Protein 2OYO (pdb70)

Solvent-accessible surface area: 15466 Å² total

Sequence (368 aa):
DRISSLPVPDATQVPEGVRKLWAKAEANIGFVPNVFRAQAVNGEQFLAWWNYFNLLLNKEGYLTNAERELVAVVVSGVNRCLYCAVSHGAALREFLGDPQKADAVAVNWRHADLTEREQALAAYAEKLTRHPAEVTAADLEPLRAVGLDDHQIELVQVIGFNLTNRVSSALGFVPNPEYYRQARDRISSLPVPDATQVPEGVRKLWAKAEANIGFVPNVFRAQAVNGEQFLAWWNYFNLLLNKEEGYLTNAERELVAVVVSGVNRCLYCAVSHGAALREFLGDPQKADAVAVNWRHADLTEREQALAAYAEKLTRHPAEVTAADLEPLRRAVGLDDHQIELVQVIGFNLTNRVSSALGFVPNPEYYRQAR

Structure (mmCIF, N/CA/C/O backbone):
data_2OYO
#
_entry.id   2OYO
#
_cell.length_a   135.649
_cell.length_b   135.649
_cell.length_c   118.084
_cell.angle_alpha   90.000
_cell.angle_beta   90.000
_cell.angle_gamma   120.000
#
_symmetry.space_group_name_H-M   'H 3 2'
#
loop_
_entity.id
_entity.type
_entity.pdbx_description
1 polymer 'Uncharacterized peroxidase-related protein'
2 non-polymer (4S)-2-METHYL-2,4-PENTANEDIOL
3 water water
#
loop_
_atom_site.group_PDB
_atom_site.id
_atom_site.type_symbol
_atom_site.label_atom_id
_atom_site.label_alt_id
_atom_site.label_comp_id
_atom_site.label_asym_id
_atom_site.label_entity_id
_atom_site.label_seq_id
_atom_site.pdbx_PDB_ins_code
_atom_site.Cartn_x
_atom_site.Cartn_y
_atom_site.Cartn_z
_atom_site.occupancy
_atom_site.B_iso_or_equiv
_atom_site.auth_seq_id
_atom_site.auth_comp_id
_atom_site.auth_asym_id
_atom_site.auth_atom_id
_atom_site.pdbx_PDB_model_num
ATOM 1 N N . ASP A 1 11 ? 24.199 17.620 48.533 1.00 30.63 10 ASP A N 1
ATOM 2 C CA . ASP A 1 11 ? 23.581 17.471 47.168 1.00 29.66 10 ASP A CA 1
ATOM 3 C C . ASP A 1 11 ? 23.895 16.066 46.596 1.00 29.35 10 ASP A C 1
ATOM 4 O O . ASP A 1 11 ? 24.974 15.857 46.047 1.00 29.19 10 ASP A O 1
ATOM 6 N N . ARG A 1 12 ? 22.951 15.128 46.742 1.00 27.85 11 ARG A N 1
ATOM 7 C CA . ARG A 1 12 ? 23.182 13.721 46.388 1.00 26.35 11 ARG A CA 1
ATOM 8 C C . ARG A 1 12 ? 23.245 13.561 44.872 1.00 22.71 11 ARG A C 1
ATOM 9 O O . ARG A 1 12 ? 22.511 14.223 44.137 1.00 21.98 11 ARG A O 1
ATOM 13 N N . ILE A 1 13 ? 24.132 12.680 44.415 1.00 18.61 12 ILE A N 1
ATOM 14 C CA . ILE A 1 13 ? 24.230 12.385 42.991 1.00 16.39 12 ILE A CA 1
ATOM 15 C C . ILE A 1 13 ? 23.848 10.933 42.666 1.00 15.16 12 ILE A C 1
ATOM 16 O O . ILE A 1 13 ? 23.906 10.531 41.531 1.00 14.60 12 ILE A O 1
ATOM 21 N N . SER A 1 14 ? 23.431 10.178 43.678 1.00 14.21 13 SER A N 1
ATOM 22 C CA . SER A 1 14 ? 23.136 8.770 43.514 1.00 14.87 13 SER A CA 1
ATOM 23 C C . SER A 1 14 ? 22.299 8.263 44.680 1.00 14.74 13 SER A C 1
ATOM 24 O O . SER A 1 14 ? 22.364 8.803 45.810 1.00 14.24 13 SER A O 1
ATOM 27 N N . SER A 1 15 ? 21.529 7.199 44.439 1.00 15.18 14 SER A N 1
ATOM 28 C CA . SER A 1 15 ? 20.815 6.525 45.539 1.00 15.37 14 SER A CA 1
ATOM 29 C C . SER A 1 15 ? 21.717 5.570 46.301 1.00 15.76 14 SER A C 1
ATOM 30 O O . SER A 1 15 ? 21.353 5.100 47.394 1.00 17.41 14 SER A O 1
ATOM 33 N N . LEU A 1 16 ? 22.892 5.255 45.751 1.00 15.28 15 LEU A N 1
ATOM 34 C CA . LEU A 1 16 ? 23.880 4.439 46.498 1.00 14.89 15 LEU A CA 1
ATOM 35 C C . LEU A 1 16 ? 25.064 5.297 46.932 1.00 15.02 15 LEU A C 1
ATOM 36 O O . LEU A 1 16 ? 25.279 6.331 46.366 1.00 12.93 15 LEU A O 1
ATOM 41 N N . PRO A 1 17 ? 25.819 4.858 47.954 1.00 16.18 16 PRO A N 1
ATOM 42 C CA . PRO A 1 17 ? 27.059 5.573 48.292 1.00 14.67 16 PRO A CA 1
ATOM 43 C C . PRO A 1 17 ? 27.969 5.728 47.070 1.00 14.02 16 PRO A C 1
ATOM 44 O O . PRO A 1 17 ? 27.977 4.854 46.187 1.00 12.73 16 PRO A O 1
ATOM 48 N N . VAL A 1 18 ? 28.721 6.831 47.031 1.00 13.47 17 VAL A N 1
ATOM 49 C CA . VAL A 1 18 ? 29.613 7.126 45.921 1.00 12.82 17 VAL A CA 1
ATOM 50 C C . VAL A 1 18 ? 31.042 6.922 46.402 1.00 13.13 17 VAL A C 1
ATOM 51 O O . VAL A 1 18 ? 31.441 7.539 47.411 1.00 13.69 17 VAL A O 1
ATOM 55 N N . PRO A 1 19 ? 31.800 6.033 45.752 1.00 13.34 18 PRO A N 1
ATOM 56 C CA . PRO A 1 19 ? 33.156 5.781 46.228 1.00 14.29 18 PRO A CA 1
ATOM 57 C C . PRO A 1 19 ? 34.073 6.972 46.025 1.00 14.79 18 PRO A C 1
ATOM 58 O O . PRO A 1 19 ? 33.977 7.688 44.997 1.00 16.18 18 PRO A O 1
ATOM 62 N N . ASP A 1 20 ? 34.944 7.157 47.004 1.00 14.40 19 ASP A N 1
ATOM 63 C CA . ASP A 1 20 ? 35.960 8.195 46.928 1.00 14.82 19 ASP A CA 1
ATOM 64 C C . ASP A 1 20 ? 37.201 7.653 46.196 1.00 14.47 19 ASP A C 1
ATOM 65 O O . ASP A 1 20 ? 37.204 6.497 45.728 1.00 13.39 19 ASP A O 1
ATOM 70 N N . ALA A 1 21 ? 38.213 8.515 46.064 1.00 14.12 20 ALA A N 1
ATOM 71 C CA . ALA A 1 21 ? 39.404 8.220 45.299 1.00 15.12 20 ALA A CA 1
ATOM 72 C C . ALA A 1 21 ? 40.100 6.995 45.857 1.00 15.88 20 ALA A C 1
ATOM 73 O O . ALA A 1 21 ? 40.661 6.237 45.120 1.00 16.16 20 ALA A O 1
ATOM 75 N N . THR A 1 22 ? 40.001 6.776 47.159 1.00 16.47 21 THR A N 1
ATOM 76 C CA . THR A 1 22 ? 40.645 5.615 47.769 1.00 17.86 21 THR A CA 1
ATOM 77 C C . THR A 1 22 ? 39.916 4.313 47.500 1.00 18.56 21 THR A C 1
ATOM 78 O O . THR A 1 22 ? 40.463 3.259 47.761 1.00 20.46 21 THR A O 1
ATOM 82 N N . GLN A 1 23 ? 38.719 4.362 46.932 1.00 16.92 22 GLN A N 1
ATOM 83 C CA . GLN A 1 23 ? 37.880 3.181 46.785 1.00 17.34 22 GLN A CA 1
ATOM 84 C C . GLN A 1 23 ? 37.627 2.819 45.356 1.00 16.40 22 GLN A C 1
ATOM 85 O O . GLN A 1 23 ? 36.684 2.040 45.095 1.00 18.50 22 GLN A O 1
ATOM 91 N N . VAL A 1 24 ? 38.410 3.383 44.434 1.00 15.23 23 VAL A N 1
ATOM 92 C CA . VAL A 1 24 ? 38.245 3.093 43.021 1.00 13.71 23 VAL A CA 1
ATOM 93 C C . VAL A 1 24 ? 39.591 2.697 42.410 1.00 12.88 23 VAL A C 1
ATOM 94 O O . VAL A 1 24 ? 40.632 3.171 42.843 1.00 13.51 23 VAL A O 1
ATOM 98 N N . PRO A 1 25 ? 39.572 1.886 41.347 1.00 12.68 24 PRO A N 1
ATOM 99 C CA . PRO A 1 25 ? 40.807 1.531 40.729 1.00 12.65 24 PRO A CA 1
ATOM 100 C C . PRO A 1 25 ? 41.462 2.672 39.937 1.00 12.50 24 PRO A C 1
ATOM 101 O O . PRO A 1 25 ? 40.864 3.736 39.683 1.00 10.86 24 PRO A O 1
ATOM 105 N N . GLU A 1 26 ? 42.718 2.438 39.540 1.00 12.17 25 GLU A N 1
ATOM 106 C CA . GLU A 1 26 ? 43.523 3.437 38.882 1.00 12.82 25 GLU A CA 1
ATOM 107 C C . GLU A 1 26 ? 42.850 3.986 37.664 1.00 11.48 25 GLU A C 1
ATOM 108 O O . GLU A 1 26 ? 42.900 5.179 37.417 1.00 12.90 25 GLU A O 1
ATOM 114 N N . GLY A 1 27 ? 42.240 3.115 36.873 1.00 11.67 26 GLY A N 1
ATOM 115 C CA . GLY A 1 27 ? 41.601 3.521 35.631 1.00 11.50 26 GLY A CA 1
ATOM 116 C C . GLY A 1 27 ? 40.487 4.532 35.850 1.00 11.31 26 GLY A C 1
ATOM 117 O O . GLY A 1 27 ? 40.251 5.410 35.049 1.00 11.46 26 GLY A O 1
ATOM 118 N N . VAL A 1 28 ? 39.778 4.411 36.947 1.00 10.16 27 VAL A N 1
ATOM 119 C CA . VAL A 1 28 ? 38.700 5.340 37.242 1.00 10.97 27 VAL A CA 1
ATOM 120 C C . VAL A 1 28 ? 39.290 6.702 37.633 1.00 11.87 27 VAL A C 1
ATOM 121 O O . VAL A 1 28 ? 38.862 7.728 37.123 1.00 11.05 27 VAL A O 1
ATOM 125 N N . ARG A 1 29 ? 40.273 6.707 38.541 1.00 11.19 28 ARG A N 1
ATOM 126 C CA . ARG A 1 29 ? 40.965 7.96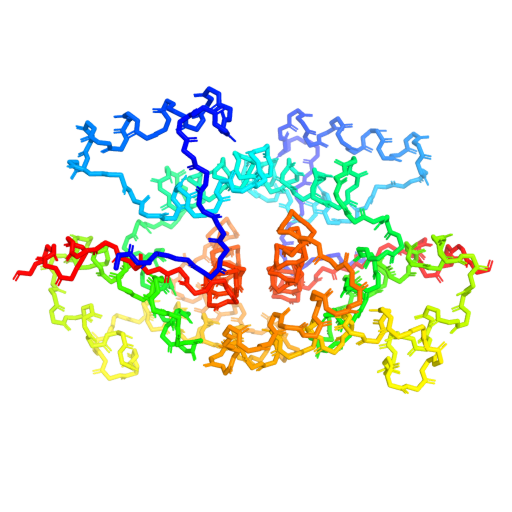0 38.893 1.00 12.11 28 ARG A CA 1
ATOM 127 C C . ARG A 1 29 ? 41.595 8.675 37.708 1.00 11.70 28 ARG A C 1
ATOM 128 O O . ARG A 1 29 ? 41.545 9.906 37.634 1.00 11.01 28 ARG A O 1
ATOM 136 N N . LYS A 1 30 ? 42.171 7.911 36.771 1.00 11.41 29 LYS A N 1
ATOM 137 C CA . LYS A 1 30 ? 42.721 8.468 35.520 1.00 13.07 29 LYS A CA 1
ATOM 138 C C . LYS A 1 30 ? 41.651 9.092 34.641 1.00 12.71 29 LYS A C 1
ATOM 139 O O . LYS A 1 30 ? 41.836 10.198 34.135 1.00 11.87 29 LYS A O 1
ATOM 145 N N . LEU A 1 31 ? 40.492 8.430 34.535 1.00 12.39 30 LEU A N 1
ATOM 146 C CA . LEU A 1 31 ? 39.340 8.996 33.829 1.00 11.41 30 LEU A CA 1
ATOM 147 C C . LEU A 1 31 ? 38.844 10.286 34.466 1.00 11.24 30 LEU A C 1
ATOM 148 O O . LEU A 1 31 ? 38.571 11.254 33.755 1.00 12.19 30 LEU A O 1
ATOM 153 N N . TRP A 1 32 ? 38.772 10.338 35.802 1.00 10.84 31 TRP A N 1
ATOM 154 C CA . TRP A 1 32 ? 38.388 11.553 36.514 1.00 11.61 31 TRP A CA 1
ATOM 155 C C . TRP A 1 32 ? 39.319 12.705 36.138 1.00 12.63 31 TRP A C 1
ATOM 156 O O . TRP A 1 32 ? 38.883 13.792 35.780 1.00 12.54 31 TRP A O 1
ATOM 167 N N . ALA A 1 33 ? 40.608 12.463 36.289 1.00 13.67 32 ALA A N 1
ATOM 168 C CA . ALA A 1 33 ? 41.673 13.441 35.912 1.00 12.98 32 ALA A CA 1
ATOM 169 C C . ALA A 1 33 ? 41.584 13.906 34.468 1.00 13.56 32 ALA A C 1
ATOM 170 O O . ALA A 1 33 ? 41.706 15.096 34.169 1.00 14.46 32 ALA A O 1
ATOM 172 N N . LYS A 1 34 ? 41.375 12.980 33.562 1.00 13.46 33 LYS A N 1
ATOM 173 C CA . LYS A 1 34 ? 41.292 13.313 32.177 1.00 14.51 33 LYS A CA 1
ATOM 174 C C . LYS A 1 34 ? 40.083 14.212 31.950 1.00 14.63 33 LYS A C 1
ATOM 175 O O . LYS A 1 34 ? 40.184 15.191 31.243 1.00 14.29 33 LYS A O 1
ATOM 181 N N . ALA A 1 35 ? 38.934 13.851 32.510 1.00 13.47 34 ALA A N 1
ATOM 182 C CA . ALA A 1 35 ? 37.724 14.656 32.313 1.00 14.11 34 ALA A CA 1
ATOM 183 C C . ALA A 1 35 ? 37.903 16.081 32.851 1.00 14.32 34 ALA A C 1
ATOM 184 O O . ALA A 1 35 ? 37.619 17.050 32.160 1.00 14.08 34 ALA A O 1
ATOM 186 N N . GLU A 1 36 ? 38.359 16.194 34.090 1.00 15.60 35 GLU A N 1
ATOM 187 C CA . GLU A 1 36 ? 38.637 17.469 34.717 1.00 16.62 35 GLU A CA 1
ATOM 188 C C . GLU A 1 36 ? 39.534 18.359 33.852 1.00 17.19 35 GLU A C 1
ATOM 189 O O . GLU A 1 36 ? 39.223 19.530 33.624 1.00 16.74 35 GLU A O 1
ATOM 195 N N . ALA A 1 37 ? 40.602 17.789 33.315 1.00 17.80 36 ALA A N 1
ATOM 196 C CA . ALA A 1 37 ? 41.582 18.580 32.530 1.00 17.63 36 ALA A CA 1
ATOM 197 C C . ALA A 1 37 ? 40.993 19.033 31.201 1.00 18.42 36 ALA A C 1
ATOM 198 O O . ALA A 1 37 ? 41.204 20.171 30.764 1.00 17.98 36 ALA A O 1
ATOM 200 N N . ASN A 1 38 ? 40.197 18.184 30.576 1.00 18.16 37 ASN A N 1
ATOM 201 C CA . ASN A 1 38 ? 39.729 18.458 29.249 1.00 19.66 37 ASN A CA 1
ATOM 202 C C . ASN A 1 38 ? 38.386 19.167 29.193 1.00 21.07 37 ASN A C 1
ATOM 203 O O . ASN A 1 38 ? 38.211 20.037 28.318 1.00 23.33 37 ASN A O 1
ATOM 208 N N . ILE A 1 39 ? 37.443 18.819 30.083 1.00 20.50 38 ILE A N 1
ATOM 209 C CA . ILE A 1 39 ? 36.110 19.477 30.069 1.00 18.97 38 ILE A CA 1
ATOM 210 C C . ILE A 1 39 ? 35.816 20.326 31.283 1.00 18.93 38 ILE A C 1
ATOM 211 O O . ILE A 1 39 ? 34.793 21.005 31.321 1.00 20.96 38 ILE A O 1
ATOM 216 N N . GLY A 1 40 ? 36.677 20.302 32.274 1.00 17.57 39 GLY A N 1
ATOM 217 C CA . GLY A 1 40 ? 36.525 21.180 33.404 1.00 16.92 39 GLY A CA 1
ATOM 218 C C . GLY A 1 40 ? 35.660 20.669 34.508 1.00 17.18 39 GLY A C 1
ATOM 219 O O . GLY A 1 40 ? 35.467 21.361 35.518 1.00 17.07 39 GLY A O 1
ATOM 220 N N . PHE A 1 41 ? 35.174 19.435 34.380 1.00 16.32 40 PHE A N 1
ATOM 221 C CA . PHE A 1 41 ? 34.446 18.814 35.487 1.00 14.70 40 PHE A CA 1
ATOM 222 C C . PHE A 1 41 ? 34.521 17.302 35.285 1.00 12.88 40 PHE A C 1
ATOM 223 O O . PHE A 1 41 ? 34.876 16.842 34.227 1.00 12.60 40 PHE A O 1
ATOM 231 N N . VAL A 1 42 ? 34.150 16.570 36.324 1.00 12.72 41 VAL A N 1
ATOM 232 C CA . VAL A 1 42 ? 34.060 15.125 36.294 1.00 12.05 41 VAL A CA 1
ATOM 233 C C . VAL A 1 42 ? 32.584 14.694 36.192 1.00 10.68 41 VAL A C 1
ATOM 234 O O . VAL A 1 42 ? 31.800 14.923 37.134 1.00 11.44 41 VAL A O 1
ATOM 238 N N . PRO A 1 43 ? 32.200 14.095 35.059 1.00 10.87 42 PRO A N 1
ATOM 239 C CA . PRO A 1 43 ? 30.851 13.563 34.924 1.00 11.04 42 PRO A CA 1
ATOM 240 C C . PRO A 1 43 ? 30.460 12.690 36.088 1.00 11.59 42 PRO A C 1
ATOM 241 O O . PRO A 1 43 ? 31.205 11.815 36.480 1.00 12.00 42 PRO A O 1
ATOM 245 N N . ASN A 1 44 ? 29.310 12.988 36.679 1.00 11.86 43 ASN A N 1
ATOM 246 C CA . ASN A 1 44 ? 28.897 12.298 37.920 1.00 11.60 43 ASN A CA 1
ATOM 247 C C . ASN A 1 44 ? 28.777 10.765 37.756 1.00 10.41 43 ASN A C 1
ATOM 248 O O . ASN A 1 44 ? 28.988 10.011 38.699 1.00 11.80 43 ASN A O 1
ATOM 253 N N . VAL A 1 45 ? 28.427 10.308 36.563 1.00 10.81 44 VAL A N 1
ATOM 254 C CA . VAL A 1 45 ? 28.317 8.863 36.277 1.00 10.61 44 VAL A CA 1
ATOM 255 C C . VAL A 1 45 ? 29.675 8.186 36.545 1.00 10.94 44 VAL A C 1
ATOM 256 O O . VAL A 1 45 ? 29.723 7.062 37.029 1.00 10.34 44 VAL A O 1
ATOM 260 N N . PHE A 1 46 ? 30.777 8.899 36.284 1.00 11.78 45 PHE A N 1
ATOM 261 C CA . PHE A 1 46 ? 32.109 8.319 36.513 1.00 10.91 45 PHE A CA 1
ATOM 262 C C . PHE A 1 46 ? 32.423 8.081 37.968 1.00 10.04 45 PHE A C 1
ATOM 263 O O . PHE A 1 46 ? 33.312 7.301 38.277 1.00 11.08 45 PHE A O 1
ATOM 271 N N . ARG A 1 47 ? 31.706 8.745 38.853 1.00 10.41 46 ARG A N 1
ATOM 272 C CA . ARG A 1 47 ? 31.815 8.553 40.295 1.00 10.89 46 ARG A CA 1
ATOM 273 C C . ARG A 1 47 ? 30.710 7.565 40.774 1.00 10.55 46 ARG A C 1
ATOM 274 O O . ARG A 1 47 ? 30.998 6.518 41.349 1.00 10.35 46 ARG A O 1
ATOM 282 N N . ALA A 1 48 ? 29.452 7.888 40.474 1.00 10.38 47 ALA A N 1
ATOM 283 C CA . ALA A 1 48 ? 28.299 7.120 41.002 1.00 10.66 47 ALA A CA 1
ATOM 284 C C . ALA A 1 48 ? 28.300 5.694 40.481 1.00 9.94 47 ALA A C 1
ATOM 285 O O . ALA A 1 48 ? 28.048 4.763 41.201 1.00 10.48 47 ALA A O 1
ATOM 287 N N . GLN A 1 49 ? 28.676 5.477 39.239 1.00 9.82 48 GLN A N 1
ATOM 288 C CA . GLN A 1 49 ? 28.656 4.123 38.679 1.00 10.18 48 GLN A CA 1
ATOM 289 C C . GLN A 1 49 ? 29.967 3.347 38.937 1.00 10.97 48 GLN A C 1
ATOM 290 O O . GLN A 1 49 ? 30.093 2.189 38.540 1.00 11.23 48 GLN A O 1
ATOM 296 N N . ALA A 1 50 ? 30.897 3.978 39.671 1.00 10.94 49 ALA A N 1
ATOM 297 C CA . ALA A 1 50 ? 32.174 3.325 40.012 1.00 11.84 49 ALA A CA 1
ATOM 298 C C . ALA A 1 50 ? 32.095 2.392 41.235 1.00 12.18 49 ALA A C 1
ATOM 299 O O . ALA A 1 50 ? 33.077 1.814 41.656 1.00 13.42 49 ALA A O 1
ATOM 301 N N . VAL A 1 51 ? 30.912 2.203 41.788 1.00 12.31 50 VAL A N 1
ATOM 302 C CA . VAL A 1 51 ? 30.724 1.316 42.952 1.00 12.13 50 VAL A CA 1
ATOM 303 C C . VAL A 1 51 ? 31.339 -0.050 42.754 1.00 13.31 50 VAL A C 1
ATOM 304 O O . VAL A 1 51 ? 32.003 -0.564 43.658 1.00 12.93 50 VAL A O 1
ATOM 308 N N . ASN A 1 52 ? 31.097 -0.647 41.592 1.00 12.21 51 ASN A N 1
ATOM 309 C CA . ASN A 1 52 ? 31.790 -1.880 41.164 1.00 12.61 51 ASN A CA 1
ATOM 310 C C . ASN A 1 52 ? 32.835 -1.497 40.113 1.00 13.04 51 ASN A C 1
ATOM 311 O O . ASN A 1 52 ? 32.530 -1.306 38.936 1.00 11.43 51 ASN A O 1
ATOM 316 N N . GLY A 1 53 ? 34.070 -1.310 40.574 1.00 12.81 52 GLY A N 1
ATOM 317 C CA . GLY A 1 53 ? 35.150 -0.724 39.730 1.00 11.93 52 GLY A CA 1
ATOM 318 C C . GLY A 1 53 ? 35.481 -1.417 38.441 1.00 11.22 52 GLY A C 1
ATOM 319 O O . GLY A 1 53 ? 35.569 -0.765 37.420 1.00 10.55 52 GLY A O 1
ATOM 320 N N . GLU A 1 54 ? 35.693 -2.722 38.484 1.00 10.81 53 GLU A N 1
ATOM 321 C CA . GLU A 1 54 ? 36.053 -3.418 37.261 1.00 10.15 53 GLU A CA 1
ATOM 322 C C . GLU A 1 54 ? 34.897 -3.468 36.309 1.00 10.58 53 GLU A C 1
ATOM 323 O O . GLU A 1 54 ? 35.106 -3.324 35.100 1.00 9.74 53 GLU A O 1
ATOM 329 N N . GLN A 1 55 ? 33.685 -3.692 36.817 1.00 9.34 54 GLN A N 1
ATOM 330 C CA . GLN A 1 55 ? 32.522 -3.664 35.961 1.00 9.94 54 GLN A CA 1
ATOM 331 C C . GLN A 1 55 ? 32.367 -2.298 35.301 1.00 9.14 54 GLN A C 1
ATOM 332 O O . GLN A 1 55 ? 32.072 -2.192 34.102 1.00 10.84 54 GLN A O 1
ATOM 338 N N . PHE A 1 56 ? 32.549 -1.244 36.095 1.00 10.55 55 PHE A N 1
ATOM 339 C CA . PHE A 1 56 ? 32.550 0.114 35.527 1.00 10.68 55 PHE A CA 1
ATOM 340 C C . PHE A 1 56 ? 33.556 0.299 34.381 1.00 10.51 55 PHE A C 1
ATOM 341 O O . PHE A 1 56 ? 33.222 0.852 33.316 1.00 10.36 55 PHE A O 1
ATOM 349 N N . LEU A 1 57 ? 34.799 -0.143 34.610 1.00 11.36 56 LEU A N 1
ATOM 350 C CA . LEU A 1 57 ? 35.816 0.003 33.591 1.00 11.13 56 LEU A CA 1
ATOM 351 C C . LEU A 1 57 ? 35.500 -0.762 32.317 1.00 10.42 56 LEU A C 1
ATOM 352 O O . LEU A 1 57 ? 35.756 -0.280 31.229 1.00 10.61 56 LEU A O 1
ATOM 357 N N . ALA A 1 58 ? 34.890 -1.941 32.463 1.00 10.21 57 ALA A N 1
ATOM 358 C CA . ALA A 1 58 ? 34.462 -2.721 31.300 1.00 10.01 57 ALA A CA 1
ATOM 359 C C . ALA A 1 58 ? 33.318 -2.030 30.581 1.00 10.66 57 ALA A C 1
ATOM 360 O O . ALA A 1 58 ? 33.276 -2.026 29.370 1.00 9.50 57 ALA A O 1
ATOM 362 N N . TRP A 1 59 ? 32.371 -1.483 31.345 1.00 10.36 58 TRP A N 1
ATOM 363 C CA . TRP A 1 59 ? 31.257 -0.736 30.746 1.00 9.89 58 TRP A CA 1
ATOM 364 C C . TRP A 1 59 ? 31.796 0.467 29.956 1.00 10.10 58 TRP A C 1
ATOM 365 O O . TRP A 1 59 ? 31.439 0.659 28.785 1.00 9.10 58 TRP A O 1
ATOM 376 N N . TRP A 1 60 ? 32.660 1.252 30.597 1.00 10.83 59 TRP A N 1
ATOM 377 C CA . TRP A 1 60 ? 33.238 2.453 29.953 1.00 10.87 59 TRP A CA 1
ATOM 378 C C . TRP A 1 60 ? 33.997 2.081 28.681 1.00 11.05 59 TRP A C 1
ATOM 379 O O . TRP A 1 60 ? 33.888 2.748 27.647 1.00 10.98 59 TRP A O 1
ATOM 390 N N . ASN A 1 61 ? 34.788 1.019 28.744 1.00 11.49 60 ASN A N 1
ATOM 391 C CA . ASN A 1 61 ? 35.536 0.609 27.583 1.00 10.81 60 ASN A CA 1
ATOM 392 C C . ASN A 1 61 ? 34.614 0.435 26.379 1.00 11.32 60 ASN A C 1
ATOM 393 O O . ASN A 1 61 ? 34.908 0.910 25.315 1.00 11.03 60 ASN A O 1
ATOM 398 N N . TYR A 1 62 ? 33.477 -0.240 26.572 1.00 10.80 61 TYR A N 1
ATOM 399 C CA . TYR A 1 62 ? 32.526 -0.494 25.476 1.00 11.04 61 TYR A CA 1
ATOM 400 C C . TYR A 1 62 ? 31.771 0.785 25.117 1.00 10.16 61 TYR A C 1
ATOM 401 O O . TYR A 1 62 ? 31.697 1.161 23.942 1.00 10.56 61 TYR A O 1
ATOM 410 N N . PHE A 1 63 ? 31.185 1.448 26.119 1.00 10.29 62 PHE A N 1
ATOM 411 C CA . PHE A 1 63 ? 30.475 2.704 25.877 1.00 11.12 62 PHE A CA 1
ATOM 412 C C . PHE A 1 63 ? 31.339 3.768 25.080 1.00 10.89 62 PHE A C 1
ATOM 413 O O . PHE A 1 63 ? 30.903 4.370 24.083 1.00 10.82 62 PHE A O 1
ATOM 421 N N . ASN A 1 64 ? 32.583 3.952 25.520 1.00 10.77 63 ASN A N 1
ATOM 422 C CA . ASN A 1 64 ? 33.464 4.916 24.904 1.00 10.89 63 ASN A CA 1
ATOM 423 C C . ASN A 1 64 ? 33.732 4.537 23.449 1.00 11.14 63 ASN A C 1
ATOM 424 O O . ASN A 1 64 ? 33.698 5.401 22.562 1.00 10.27 63 ASN A O 1
ATOM 429 N N . LEU A 1 65 ? 33.942 3.258 23.188 1.00 11.40 64 LEU A N 1
ATOM 430 C CA . LEU A 1 65 ? 34.181 2.852 21.800 1.00 11.32 64 LEU A CA 1
ATOM 431 C C . LEU A 1 65 ? 32.979 3.104 20.903 1.00 12.05 64 LEU A C 1
ATOM 432 O O . LEU A 1 65 ? 33.113 3.590 19.782 1.00 12.25 64 LEU A O 1
ATOM 437 N N . LEU A 1 66 ? 31.803 2.775 21.414 1.00 11.79 65 LEU A N 1
ATOM 438 C CA . LEU A 1 66 ? 30.577 2.777 20.659 1.00 11.97 65 LEU A CA 1
ATOM 439 C C . LEU A 1 66 ? 30.046 4.200 20.405 1.00 11.80 65 LEU A C 1
ATOM 440 O O . LEU A 1 66 ? 29.545 4.492 19.311 1.00 14.24 65 LEU A O 1
ATOM 445 N N . LEU A 1 67 ? 30.179 5.071 21.411 1.00 12.73 66 LEU A N 1
ATOM 446 C CA . LEU A 1 67 ? 29.639 6.413 21.366 1.00 12.32 66 LEU A CA 1
ATOM 447 C C . LEU A 1 67 ? 30.613 7.498 20.992 1.00 11.87 66 LEU A C 1
ATOM 448 O O . LEU A 1 67 ? 30.236 8.464 20.355 1.00 13.18 66 LEU A O 1
ATOM 453 N N . ASN A 1 68 ? 31.864 7.376 21.425 1.00 13.14 67 ASN A N 1
ATOM 454 C CA . ASN A 1 68 ? 32.808 8.486 21.367 1.00 14.53 67 ASN A CA 1
ATOM 455 C C . ASN A 1 68 ? 33.928 8.265 20.329 1.00 15.94 67 ASN A C 1
ATOM 456 O O . ASN A 1 68 ? 34.461 9.232 19.781 1.00 18.30 67 ASN A O 1
ATOM 461 N N . LYS A 1 69 ? 34.300 7.028 20.044 1.00 15.68 68 LYS A N 1
ATOM 462 C CA . LYS A 1 69 ? 35.413 6.769 19.151 1.00 16.03 68 LYS A CA 1
ATOM 463 C C . LYS A 1 69 ? 34.912 6.498 17.772 1.00 15.91 68 LYS A C 1
ATOM 464 O O . LYS A 1 69 ? 33.747 6.202 17.578 1.00 15.95 68 LYS A O 1
ATOM 470 N N . GLU A 1 70 ? 35.777 6.587 16.779 1.00 16.10 69 GLU A N 1
ATOM 471 C CA . GLU A 1 70 ? 35.289 6.433 15.435 1.00 18.18 69 GLU A CA 1
ATOM 472 C C . GLU A 1 70 ? 34.657 5.069 15.172 1.00 15.97 69 GLU A C 1
ATOM 473 O O . GLU A 1 70 ? 35.105 4.030 15.669 1.00 16.35 69 GLU A O 1
ATOM 479 N N . GLY A 1 71 ? 33.595 5.103 14.386 1.00 15.04 70 GLY A N 1
ATOM 480 C CA . GLY A 1 71 ? 32.873 3.897 13.991 1.00 14.56 70 GLY A CA 1
ATOM 481 C C . GLY A 1 71 ? 32.140 4.134 12.708 1.00 15.10 70 GLY A C 1
ATOM 482 O O . GLY A 1 71 ? 32.707 4.687 11.788 1.00 15.97 70 GLY A O 1
ATOM 483 N N . TYR A 1 72 ? 30.870 3.757 12.640 1.00 12.74 71 TYR A N 1
ATOM 484 C CA . TYR A 1 72 ? 30.177 3.763 11.365 1.00 13.34 71 TYR A CA 1
ATOM 485 C C . TYR A 1 72 ? 29.066 4.827 11.257 1.00 12.10 71 TYR A C 1
ATOM 486 O O . TYR A 1 72 ? 28.618 5.144 10.169 1.00 12.47 71 TYR A O 1
ATOM 495 N N . LEU A 1 73 ? 28.613 5.326 12.396 1.00 12.35 72 LEU A N 1
ATOM 496 C CA . LEU A 1 73 ? 27.682 6.451 12.501 1.00 12.50 72 LEU A CA 1
ATOM 497 C C . LEU A 1 73 ? 28.450 7.652 13.040 1.00 12.58 72 LEU A C 1
ATOM 498 O O . LEU A 1 73 ? 29.421 7.516 13.799 1.00 12.24 72 LEU A O 1
ATOM 503 N N . THR A 1 74 ? 27.965 8.853 12.684 1.00 12.19 73 THR A N 1
ATOM 504 C CA . THR A 1 74 ? 28.589 10.091 13.136 1.00 11.88 73 THR A CA 1
ATOM 505 C C . THR A 1 74 ? 28.178 10.362 14.558 1.00 12.10 73 THR A C 1
ATOM 506 O O . THR A 1 74 ? 27.187 9.779 15.028 1.00 11.86 73 THR A O 1
ATOM 510 N N . ASN A 1 75 ? 28.896 11.225 15.260 1.00 11.66 74 ASN A N 1
ATOM 511 C CA . ASN A 1 75 ? 28.488 11.572 16.583 1.00 13.28 74 ASN A CA 1
ATOM 512 C C . ASN A 1 75 ? 27.116 12.219 16.573 1.00 12.68 74 ASN A C 1
ATOM 513 O O . ASN A 1 75 ? 26.353 11.967 17.478 1.00 11.64 74 ASN A O 1
ATOM 518 N N . ALA A 1 76 ? 26.763 13.022 15.560 1.00 12.29 75 ALA A N 1
ATOM 519 C CA . ALA A 1 76 ? 25.419 13.604 15.495 1.00 12.12 75 ALA A CA 1
ATOM 520 C C . ALA A 1 76 ? 24.313 12.524 15.453 1.00 12.56 75 ALA A C 1
ATOM 521 O O . ALA A 1 76 ? 23.294 12.641 16.133 1.00 12.24 75 ALA A O 1
ATOM 523 N N . GLU A 1 77 ? 24.539 11.497 14.645 1.00 11.48 76 GLU A N 1
ATOM 524 C CA . GLU A 1 77 ? 23.588 10.405 14.473 1.00 12.14 76 GLU A CA 1
ATOM 525 C C . GLU A 1 77 ? 23.480 9.645 15.752 1.00 10.56 76 GLU A C 1
ATOM 526 O O . GLU A 1 77 ? 22.369 9.322 16.212 1.00 10.94 76 GLU A O 1
ATOM 532 N N . ARG A 1 78 ? 24.613 9.356 16.364 1.00 11.00 77 ARG A N 1
ATOM 533 C CA . ARG A 1 78 ? 24.586 8.631 17.619 1.00 10.34 77 ARG A CA 1
ATOM 534 C C . ARG A 1 78 ? 23.884 9.361 18.746 1.00 10.55 77 ARG A C 1
ATOM 535 O O . ARG A 1 78 ? 23.124 8.770 19.498 1.00 9.05 77 ARG A O 1
ATOM 543 N N . GLU A 1 79 ? 24.140 10.656 18.868 1.00 10.33 78 GLU A N 1
ATOM 544 C CA . GLU A 1 79 ? 23.526 11.436 19.941 1.00 10.46 78 GLU A CA 1
ATOM 545 C C . GLU A 1 79 ? 22.020 11.695 19.700 1.00 10.41 78 GLU A C 1
ATOM 546 O O . GLU A 1 79 ? 21.244 11.809 20.665 1.00 10.70 78 GLU A O 1
ATOM 552 N N . LEU A 1 80 ? 21.623 11.737 18.434 1.00 10.76 79 LEU A N 1
ATOM 553 C CA . LEU A 1 80 ? 20.220 11.786 18.069 1.00 10.95 79 LEU A CA 1
ATOM 554 C C . LEU A 1 80 ? 19.483 10.578 18.659 1.00 9.99 79 LEU A C 1
ATOM 555 O O . LEU A 1 80 ? 18.460 10.740 19.323 1.00 9.81 79 LEU A O 1
ATOM 560 N N . VAL A 1 81 ? 20.046 9.393 18.474 1.00 8.66 80 VAL A N 1
ATOM 561 C CA . VAL A 1 81 ? 19.495 8.143 18.989 1.00 8.75 80 VAL A CA 1
ATOM 562 C C . VAL A 1 81 ? 19.474 8.190 20.490 1.00 9.32 80 VAL A C 1
ATOM 563 O O . VAL A 1 81 ? 18.432 7.878 21.096 1.00 9.33 80 VAL A O 1
ATOM 567 N N . ALA A 1 82 ? 20.574 8.619 21.088 1.00 8.87 81 ALA A N 1
ATOM 568 C CA . ALA A 1 82 ? 20.668 8.740 22.554 1.00 9.48 81 ALA A CA 1
ATOM 569 C C . ALA A 1 82 ? 19.547 9.593 23.154 1.00 10.41 81 ALA A C 1
ATOM 570 O O . ALA A 1 82 ? 18.925 9.224 24.172 1.00 11.51 81 ALA A O 1
ATOM 572 N N . VAL A 1 83 ? 19.291 10.726 22.497 1.00 9.25 82 VAL A N 1
ATOM 573 C CA . VAL A 1 83 ? 18.306 11.697 22.953 1.00 8.87 82 VAL A CA 1
ATOM 574 C C . VAL A 1 83 ? 16.880 11.108 22.791 1.00 9.39 82 VAL A C 1
ATOM 575 O O . VAL A 1 83 ? 16.058 11.223 23.697 1.00 9.34 82 VAL A O 1
ATOM 579 N N . VAL A 1 84 ? 16.620 10.457 21.658 1.00 9.15 83 VAL A N 1
ATOM 580 C CA . VAL A 1 84 ? 15.323 9.811 21.441 1.00 9.75 83 VAL A CA 1
ATOM 581 C C . VAL A 1 84 ? 15.050 8.722 22.478 1.00 9.81 83 VAL A C 1
ATOM 582 O O . VAL A 1 84 ? 13.983 8.705 23.127 1.00 10.16 83 VAL A O 1
ATOM 586 N N . VAL A 1 85 ? 15.989 7.806 22.657 1.00 9.41 84 VAL A N 1
ATOM 587 C CA . VAL A 1 85 ? 15.806 6.699 23.600 1.00 9.22 84 VAL A CA 1
ATOM 588 C C . VAL A 1 85 ? 15.651 7.238 24.999 1.00 8.72 84 VAL A C 1
ATOM 589 O O . VAL A 1 85 ? 14.752 6.839 25.774 1.00 7.65 84 VAL A O 1
ATOM 593 N N . SER A 1 86 ? 16.531 8.144 25.382 1.00 9.65 85 SER A N 1
ATOM 594 C CA . SER A 1 86 ? 16.507 8.671 26.740 1.00 8.99 85 SER A CA 1
ATOM 595 C C . SER A 1 86 ? 15.227 9.481 26.999 1.00 8.89 85 SER A C 1
ATOM 596 O O . SER A 1 86 ? 14.749 9.518 28.132 1.00 10.29 85 SER A O 1
ATOM 599 N N . GLY A 1 87 ? 14.713 10.163 25.981 1.00 9.78 86 GLY A N 1
ATOM 600 C CA . GLY A 1 87 ? 13.433 10.874 26.086 1.00 10.45 86 GLY A CA 1
ATOM 601 C C . GLY A 1 87 ? 12.269 9.912 26.264 1.00 10.94 86 GLY A C 1
ATOM 602 O O . GLY A 1 87 ? 11.440 10.112 27.123 1.00 11.14 86 GLY A O 1
ATOM 603 N N . VAL A 1 88 ? 12.206 8.856 25.452 1.00 11.03 87 VAL A N 1
ATOM 604 C CA . VAL A 1 88 ? 11.142 7.831 25.621 1.00 10.89 87 VAL A CA 1
ATOM 605 C C . VAL A 1 88 ? 11.147 7.212 27.031 1.00 11.09 87 VAL A C 1
ATOM 606 O O . VAL A 1 88 ? 10.114 7.103 27.686 1.00 11.14 87 VAL A O 1
ATOM 610 N N . ASN A 1 89 ? 12.333 6.857 27.517 1.00 11.17 88 ASN A N 1
ATOM 611 C CA . ASN A 1 89 ? 12.470 6.256 28.823 1.00 9.33 88 ASN A CA 1
ATOM 612 C C . ASN A 1 89 ? 12.455 7.250 29.967 1.00 9.14 88 ASN A C 1
ATOM 613 O O . ASN A 1 89 ? 12.422 6.831 31.108 1.00 10.57 88 ASN A O 1
ATOM 618 N N . ARG A 1 90 ? 12.467 8.548 29.655 1.00 10.58 89 ARG A N 1
ATOM 619 C CA . ARG A 1 90 ? 12.450 9.640 30.646 1.00 9.23 89 ARG A CA 1
ATOM 620 C C . ARG A 1 90 ? 13.553 9.452 31.670 1.00 9.41 89 ARG A C 1
ATOM 621 O O . ARG A 1 90 ? 13.328 9.513 32.870 1.00 10.13 89 ARG A O 1
ATOM 629 N N . CYS A 1 91 ? 14.769 9.215 31.177 1.00 9.40 90 CYS A N 1
ATOM 630 C CA . CYS A 1 91 ? 15.949 9.111 32.045 1.00 9.04 90 CYS A CA 1
ATOM 631 C C . CYS A 1 91 ? 16.625 10.470 32.201 1.00 9.18 90 CYS A C 1
ATOM 632 O O . CYS A 1 91 ? 17.137 11.014 31.245 1.00 8.33 90 CYS A O 1
ATOM 635 N N . LEU A 1 92 ? 16.673 11.014 33.405 1.00 10.35 91 LEU A N 1
ATOM 636 C CA . LEU A 1 92 ? 17.209 12.352 33.538 1.00 10.49 91 LEU A CA 1
ATOM 637 C C . LEU A 1 92 ? 18.673 12.475 33.228 1.00 10.13 91 LEU A C 1
ATOM 638 O O . LEU A 1 92 ? 19.059 13.344 32.441 1.00 10.25 91 LEU A O 1
ATOM 643 N N . TYR A 1 93 ? 19.492 11.611 33.820 1.00 10.86 92 TYR A N 1
ATOM 644 C CA . TYR A 1 93 ? 20.927 11.708 33.620 1.00 9.26 92 TYR A CA 1
ATOM 645 C C . TYR A 1 93 ? 21.262 11.712 32.146 1.00 8.93 92 TYR A C 1
ATOM 646 O O . TYR A 1 93 ? 21.991 12.591 31.656 1.00 10.56 92 TYR A O 1
ATOM 655 N N . CYS A 1 94 ? 20.750 10.720 31.438 1.00 9.37 93 CYS A N 1
ATOM 656 C CA . CYS A 1 94 ? 21.046 10.521 30.021 1.00 9.29 93 CYS A CA 1
ATOM 657 C C . CYS A 1 94 ? 20.436 11.579 29.100 1.00 10.08 93 CYS A C 1
ATOM 658 O O . CYS A 1 94 ? 21.126 12.082 28.248 1.00 8.26 93 CYS A O 1
ATOM 661 N N . ALA A 1 95 ? 19.192 11.988 29.332 1.00 9.57 94 ALA A N 1
ATOM 662 C CA . ALA A 1 95 ? 18.586 13.089 28.592 1.00 9.46 94 ALA A CA 1
ATOM 663 C C . ALA A 1 95 ? 19.409 14.380 28.666 1.00 8.85 94 ALA A C 1
ATOM 664 O O . ALA A 1 95 ? 19.668 15.015 27.656 1.00 11.35 94 ALA A O 1
ATOM 666 N N . VAL A 1 96 ? 19.814 14.750 29.864 1.00 9.98 95 VAL A N 1
ATOM 667 C CA . VAL A 1 96 ? 20.468 16.012 30.092 1.00 9.90 95 VAL A CA 1
ATOM 668 C C . VAL A 1 96 ? 21.876 15.957 29.465 1.00 9.99 95 VAL A C 1
ATOM 669 O O . VAL A 1 96 ? 22.262 16.860 28.717 1.00 11.37 95 VAL A O 1
ATOM 673 N N . SER A 1 97 ? 22.627 14.888 29.715 1.00 9.94 96 SER A N 1
ATOM 674 C CA . SER A 1 97 ? 24.012 14.827 29.266 1.00 9.65 96 SER A CA 1
ATOM 675 C C . SER A 1 97 ? 24.123 14.617 27.772 1.00 10.24 96 SER A C 1
ATOM 676 O O . SER A 1 97 ? 24.894 15.309 27.133 1.00 10.13 96 SER A O 1
ATOM 679 N N . HIS A 1 98 ? 23.291 13.749 27.186 1.00 9.90 97 HIS A N 1
ATOM 680 C CA . HIS A 1 98 ? 23.294 13.540 25.723 1.00 9.71 97 HIS A CA 1
ATOM 681 C C . HIS A 1 98 ? 22.588 14.650 24.994 1.00 10.56 97 HIS A C 1
ATOM 682 O O . HIS A 1 98 ? 22.887 14.881 23.825 1.00 10.58 97 HIS A O 1
ATOM 689 N N . GLY A 1 99 ? 21.678 15.360 25.681 1.00 10.50 98 GLY A N 1
ATOM 690 C CA . GLY A 1 99 ? 21.144 16.595 25.105 1.00 10.62 98 GLY A CA 1
ATOM 691 C C . GLY A 1 99 ? 22.257 17.606 24.871 1.00 10.97 98 GLY A C 1
ATOM 692 O O . GLY A 1 99 ? 22.319 18.203 23.800 1.00 10.23 98 GLY A O 1
ATOM 693 N N . ALA A 1 100 ? 23.128 17.816 25.850 1.00 11.00 99 ALA A N 1
ATOM 694 C CA . ALA A 1 100 ? 24.304 18.701 25.673 1.00 11.61 99 ALA A CA 1
ATOM 695 C C . ALA A 1 100 ? 25.154 18.258 24.490 1.00 11.74 99 ALA A C 1
ATOM 696 O O . ALA A 1 100 ? 25.580 19.100 23.687 1.00 12.34 99 ALA A O 1
ATOM 698 N N . ALA A 1 101 ? 25.394 16.964 24.369 1.00 11.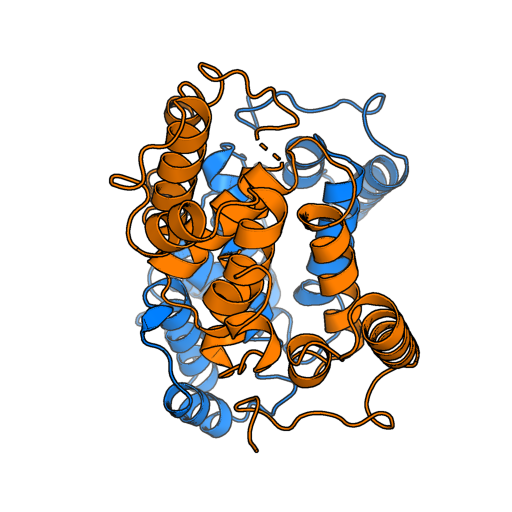31 100 ALA A N 1
ATOM 699 C CA . ALA A 1 101 ? 26.167 16.423 23.259 1.00 10.97 100 ALA A CA 1
ATOM 700 C C . ALA A 1 101 ? 25.511 16.669 21.893 1.00 12.33 100 ALA A C 1
ATOM 701 O O . ALA A 1 101 ? 26.161 17.126 20.906 1.00 11.54 100 ALA A O 1
ATOM 703 N N . LEU A 1 102 ? 24.208 16.402 21.824 1.00 12.12 101 LEU A N 1
ATOM 704 C CA . LEU A 1 102 ? 23.480 16.637 20.569 1.00 11.66 101 LEU A CA 1
ATOM 705 C C . LEU A 1 102 ? 23.467 18.121 20.179 1.00 11.94 101 LEU A C 1
ATOM 706 O O . LEU A 1 102 ? 23.586 18.439 19.007 1.00 12.13 101 LEU A O 1
ATOM 711 N N . ARG A 1 103 ? 23.288 19.030 21.142 1.00 12.39 102 ARG A N 1
ATOM 712 C CA . ARG A 1 103 ? 23.311 20.465 20.828 1.00 13.86 102 ARG A CA 1
ATOM 713 C C . ARG A 1 103 ? 24.670 20.820 20.227 1.00 15.43 102 ARG A C 1
ATOM 714 O O . ARG A 1 103 ? 24.724 21.530 19.207 1.00 15.57 102 ARG A O 1
ATOM 722 N N . GLU A 1 104 ? 25.734 20.287 20.823 1.00 15.94 103 GLU A N 1
ATOM 723 C CA . GLU A 1 104 ? 27.111 20.505 20.342 1.00 17.91 103 GLU A CA 1
ATOM 724 C C . GLU A 1 104 ? 27.323 19.963 18.945 1.00 18.49 103 GLU A C 1
ATOM 725 O O . GLU A 1 104 ? 27.758 20.675 18.065 1.00 18.54 103 GLU A O 1
ATOM 731 N N . PHE A 1 105 ? 26.957 18.717 18.719 1.00 17.71 104 PHE A N 1
ATOM 732 C CA . PHE A 1 105 ? 27.182 18.117 17.403 1.00 18.14 104 PHE A CA 1
ATOM 733 C C . PHE A 1 105 ? 26.291 18.583 16.298 1.00 19.42 104 PHE A C 1
ATOM 734 O O . PHE A 1 105 ? 26.695 18.532 15.150 1.00 19.70 104 PHE A O 1
ATOM 742 N N . LEU A 1 106 ? 25.059 18.983 16.593 1.00 19.61 105 LEU A N 1
ATOM 743 C CA . LEU A 1 106 ? 24.191 19.589 15.572 1.00 20.51 105 LEU A CA 1
ATOM 744 C C . LEU A 1 106 ? 24.508 21.073 15.344 1.00 20.16 105 LEU A C 1
ATOM 745 O O . LEU A 1 106 ? 24.147 21.628 14.313 1.00 21.16 105 LEU A O 1
ATOM 750 N N . GLY A 1 107 ? 25.118 21.715 16.320 1.00 21.07 106 GLY A N 1
ATOM 751 C CA . GLY A 1 107 ? 25.272 23.176 16.334 1.00 21.14 106 GLY A CA 1
ATOM 752 C C . GLY A 1 107 ? 23.931 23.913 16.287 1.00 21.81 106 GLY A C 1
ATOM 753 O O . GLY A 1 107 ? 23.864 25.055 15.796 1.00 22.15 106 GLY A O 1
ATOM 754 N N . ASP A 1 108 ? 22.865 23.276 16.795 1.00 21.02 107 ASP A N 1
ATOM 755 C CA . ASP A 1 108 ? 21.512 23.786 16.696 1.00 19.79 107 ASP A CA 1
ATOM 756 C C . ASP A 1 108 ? 20.780 23.325 17.947 1.00 19.63 107 ASP A C 1
ATOM 757 O O . ASP A 1 108 ? 20.184 22.253 17.959 1.00 17.92 107 ASP A O 1
ATOM 762 N N . PRO A 1 109 ? 20.854 24.121 19.014 1.00 18.90 108 PRO A N 1
ATOM 763 C CA . PRO A 1 109 ? 20.226 23.890 20.292 1.00 19.32 108 PRO A CA 1
ATOM 764 C C . PRO A 1 109 ? 18.732 23.689 20.196 1.00 18.56 108 PRO A C 1
ATOM 765 O O . PRO A 1 109 ? 18.184 22.828 20.895 1.00 16.06 108 PRO A O 1
ATOM 769 N N . GLN A 1 110 ? 18.050 24.463 19.362 1.00 18.43 109 GLN A N 1
ATOM 770 C CA . GLN A 1 110 ? 16.615 24.302 19.328 1.00 19.08 109 GLN A CA 1
ATOM 771 C C . GLN A 1 110 ? 16.192 22.983 18.701 1.00 17.81 109 GLN A C 1
ATOM 772 O O . GLN A 1 110 ? 15.257 22.382 19.183 1.00 15.82 109 GLN A O 1
ATOM 778 N N . LYS A 1 111 ? 16.856 22.543 17.631 1.00 17.15 110 LYS A N 1
ATOM 779 C CA . LYS A 1 111 ? 16.586 21.215 17.054 1.00 16.92 110 LYS A CA 1
ATOM 780 C C . LYS A 1 111 ? 16.791 20.097 18.079 1.00 14.82 110 LYS A C 1
ATOM 781 O O . LYS A 1 111 ? 15.965 19.194 18.192 1.00 13.07 110 LYS A O 1
ATOM 787 N N . ALA A 1 112 ? 17.880 20.188 18.849 1.00 13.79 111 ALA A N 1
ATOM 788 C CA . ALA A 1 112 ? 18.180 19.190 19.838 1.00 13.19 111 ALA A CA 1
ATOM 789 C C . ALA A 1 112 ? 17.115 19.148 20.920 1.00 12.19 111 ALA A C 1
ATOM 790 O O . ALA A 1 112 ? 16.671 18.058 21.333 1.00 11.98 111 ALA A O 1
ATOM 792 N N . ASP A 1 113 ? 16.704 20.334 21.379 1.00 12.37 112 ASP A N 1
ATOM 793 C CA . ASP A 1 113 ? 15.617 20.435 22.354 1.00 12.86 112 ASP A CA 1
ATOM 794 C C . ASP A 1 113 ? 14.326 19.844 21.811 1.00 12.16 112 ASP A C 1
ATOM 795 O O . ASP A 1 113 ? 13.581 19.198 22.519 1.00 14.21 112 ASP A O 1
ATOM 800 N N . ALA A 1 114 ? 14.041 20.074 20.545 1.00 12.08 113 ALA A N 1
ATOM 801 C CA . ALA A 1 114 ? 12.818 19.560 19.944 1.00 12.16 113 ALA A CA 1
ATOM 802 C C . ALA A 1 114 ? 12.851 18.043 19.841 1.00 11.19 113 ALA A C 1
ATOM 803 O O . ALA A 1 114 ? 11.878 17.391 20.175 1.00 12.58 113 ALA A O 1
ATOM 805 N N . VAL A 1 115 ? 13.992 17.479 19.476 1.00 11.43 114 VAL A N 1
ATOM 806 C CA . VAL A 1 115 ? 14.160 16.016 19.497 1.00 11.82 114 VAL A CA 1
ATOM 807 C C . VAL A 1 115 ? 13.953 15.413 20.870 1.00 11.91 114 VAL A C 1
ATOM 808 O O . VAL A 1 115 ? 13.376 14.334 20.997 1.00 11.59 114 VAL A O 1
ATOM 812 N N . ALA A 1 116 ? 14.422 16.100 21.902 1.00 10.50 115 ALA A N 1
ATOM 813 C CA . ALA A 1 116 ? 14.197 15.646 23.258 1.00 11.78 115 ALA A CA 1
ATOM 814 C C . ALA A 1 116 ? 12.724 15.506 23.601 1.00 11.98 115 ALA A C 1
ATOM 815 O O . ALA A 1 116 ? 12.374 14.631 24.379 1.00 15.68 115 ALA A O 1
ATOM 817 N N . VAL A 1 117 ? 11.869 16.349 23.015 1.00 12.24 116 VAL A N 1
A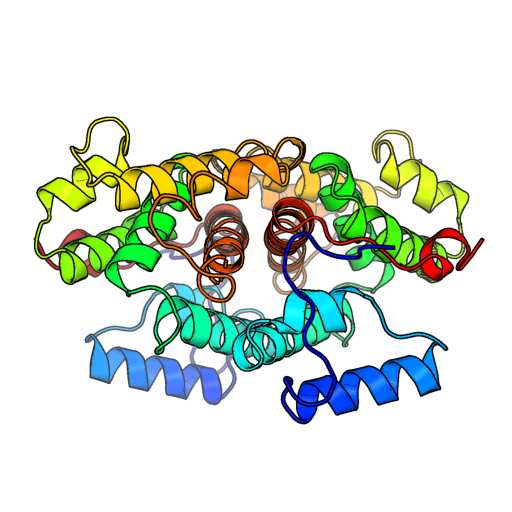TOM 818 C CA . VAL A 1 117 ? 10.429 16.273 23.278 1.00 11.39 116 VAL A CA 1
ATOM 819 C C . VAL A 1 117 ? 9.768 15.243 22.400 1.00 11.01 116 VAL A C 1
ATOM 820 O O . VAL A 1 117 ? 9.193 14.285 22.899 1.00 11.83 116 VAL A O 1
ATOM 824 N N . ASN A 1 118 ? 9.857 15.421 21.091 1.00 10.50 117 ASN A N 1
ATOM 825 C CA . ASN A 1 118 ? 9.244 14.519 20.134 1.00 11.03 117 ASN A CA 1
ATOM 826 C C . ASN A 1 118 ? 9.841 14.683 18.733 1.00 10.91 117 ASN A C 1
ATOM 827 O O . ASN A 1 118 ? 9.627 15.695 18.062 1.00 9.96 117 ASN A O 1
ATOM 832 N N . TRP A 1 119 ? 10.639 13.697 18.284 1.00 10.94 118 TRP A N 1
ATOM 833 C CA . TRP A 1 119 ? 11.317 13.769 17.002 1.00 11.40 118 TRP A CA 1
ATOM 834 C C . TRP A 1 119 ? 10.362 14.009 15.818 1.00 11.32 118 TRP A C 1
ATOM 835 O O . TRP A 1 119 ? 10.760 14.554 14.807 1.00 12.77 118 TRP A O 1
ATOM 846 N N . ARG A 1 120 ? 9.120 13.568 15.935 1.00 12.28 119 ARG A N 1
ATOM 847 C CA . ARG A 1 120 ? 8.135 13.723 14.873 1.00 12.33 119 ARG A CA 1
ATOM 848 C C . ARG A 1 120 ? 7.889 15.188 14.584 1.00 14.31 119 ARG A C 1
ATOM 849 O O . ARG A 1 120 ? 7.466 15.547 13.505 1.00 14.88 119 ARG A O 1
ATOM 857 N N . HIS A 1 121 ? 8.147 16.039 15.553 1.00 14.33 120 HIS A N 1
ATOM 858 C CA . HIS A 1 121 ? 7.886 17.456 15.416 1.00 16.73 120 HIS A CA 1
ATOM 859 C C . HIS A 1 121 ? 9.123 18.315 15.264 1.00 17.13 120 HIS A C 1
ATOM 860 O O . HIS A 1 121 ? 9.022 19.530 15.266 1.00 19.46 120 HIS A O 1
ATOM 867 N N . ALA A 1 122 ? 10.284 17.699 15.092 1.00 18.07 121 ALA A N 1
ATOM 868 C CA . ALA A 1 122 ? 11.572 18.384 15.071 1.00 19.26 121 ALA A CA 1
ATOM 869 C C . ALA A 1 122 ? 12.103 18.707 13.661 1.00 20.78 121 ALA A C 1
ATOM 870 O O . ALA A 1 122 ? 13.224 19.192 13.513 1.00 22.00 121 ALA A O 1
ATOM 872 N N . ASP A 1 123 ? 11.343 18.419 12.626 1.00 22.55 122 ASP A N 1
ATOM 873 C CA . ASP A 1 123 ? 11.817 18.773 11.254 1.00 22.37 122 ASP A CA 1
ATOM 874 C C . ASP A 1 123 ? 13.173 18.146 10.885 1.00 22.78 122 ASP A C 1
ATOM 875 O O . ASP A 1 123 ? 14.124 18.826 10.546 1.00 23.81 122 ASP A O 1
ATOM 880 N N . LEU A 1 124 ? 13.238 16.823 10.973 1.00 20.95 123 LEU A N 1
ATOM 881 C CA . LEU A 1 124 ? 14.458 16.081 10.765 1.00 20.02 123 LEU A CA 1
ATOM 882 C C . LEU A 1 124 ? 14.544 15.696 9.293 1.00 19.27 123 LEU A C 1
ATOM 883 O O . LEU A 1 124 ? 13.525 15.697 8.605 1.00 19.36 123 LEU A O 1
ATOM 888 N N . THR A 1 125 ? 15.729 15.337 8.837 1.00 18.82 124 THR A N 1
ATOM 889 C CA . THR A 1 125 ? 15.902 14.743 7.511 1.00 19.49 124 THR A CA 1
ATOM 890 C C . THR A 1 125 ? 15.222 13.369 7.465 1.00 19.79 124 THR A C 1
ATOM 891 O O . THR A 1 125 ? 14.867 12.801 8.506 1.00 18.17 124 THR A O 1
ATOM 895 N N . GLU A 1 126 ? 15.041 12.853 6.260 1.00 19.26 125 GLU A N 1
ATOM 896 C CA . GLU A 1 126 ? 14.476 11.517 6.054 1.00 20.43 125 GLU A CA 1
ATOM 897 C C . GLU A 1 126 ? 15.287 10.459 6.786 1.00 19.24 125 GLU A C 1
ATOM 898 O O . GLU A 1 126 ? 14.729 9.555 7.398 1.00 18.02 125 GLU A O 1
ATOM 901 N N . ARG A 1 127 ? 16.615 10.568 6.696 1.00 19.69 126 ARG A N 1
ATOM 902 C CA . ARG A 1 127 ? 17.501 9.638 7.366 1.00 19.53 126 ARG A CA 1
ATOM 903 C C . ARG A 1 127 ? 17.342 9.761 8.867 1.00 18.19 126 ARG A C 1
ATOM 904 O O . ARG A 1 127 ? 17.207 8.758 9.583 1.00 16.69 126 ARG A O 1
ATOM 912 N N . GLU A 1 128 ? 17.340 10.993 9.355 1.00 17.43 127 GLU A N 1
ATOM 913 C CA . GLU A 1 128 ? 17.196 11.206 10.785 1.00 17.15 127 GLU A CA 1
ATOM 914 C C . GLU A 1 128 ? 15.884 10.682 11.325 1.00 15.31 127 GLU A C 1
ATOM 915 O O . GLU A 1 128 ? 15.834 10.124 12.430 1.00 14.82 127 GLU A O 1
ATOM 921 N N . GLN A 1 129 ? 14.818 10.946 10.586 1.00 14.88 128 GLN A N 1
ATOM 922 C CA . GLN A 1 129 ? 13.510 10.385 10.915 1.00 15.13 128 GLN A CA 1
ATOM 923 C C . GLN A 1 129 ? 13.511 8.840 10.977 1.00 14.07 128 GLN A C 1
ATOM 924 O O . GLN A 1 129 ? 12.942 8.267 11.890 1.00 13.26 128 GLN A O 1
ATOM 930 N N . ALA A 1 130 ? 14.132 8.191 9.992 1.00 13.32 129 ALA A N 1
ATOM 931 C CA . ALA A 1 130 ? 14.271 6.714 9.973 1.00 13.25 129 ALA A CA 1
ATOM 932 C C . ALA A 1 130 ? 15.006 6.213 11.240 1.00 12.07 129 ALA A C 1
ATOM 933 O O . ALA A 1 130 ? 14.560 5.252 11.891 1.00 11.45 129 ALA A O 1
ATOM 935 N N . LEU A 1 131 ? 16.111 6.855 11.586 1.00 11.67 130 LEU A N 1
ATOM 936 C CA . LEU A 1 131 ? 16.861 6.523 12.829 1.00 12.30 130 LEU A CA 1
ATOM 937 C C . LEU A 1 131 ? 16.022 6.717 14.127 1.00 12.22 130 LEU A C 1
ATOM 938 O O . LEU A 1 131 ? 15.979 5.832 14.996 1.00 11.65 130 LEU A O 1
ATOM 943 N N . ALA A 1 132 ? 15.375 7.877 14.255 1.00 11.02 131 ALA A N 1
ATOM 944 C CA . ALA A 1 132 ? 14.568 8.209 15.416 1.00 10.90 131 ALA A CA 1
ATOM 945 C C . ALA A 1 132 ? 13.398 7.216 15.535 1.00 9.62 131 ALA A C 1
ATOM 946 O O . ALA A 1 132 ? 13.094 6.701 16.639 1.00 8.91 131 ALA A O 1
ATOM 948 N N . ALA A 1 133 ? 12.681 6.978 14.447 1.00 8.53 132 ALA A N 1
ATOM 949 C CA . ALA A 1 133 ? 11.534 6.082 14.452 1.00 9.80 132 ALA A CA 1
ATOM 950 C C . ALA A 1 133 ? 11.991 4.685 14.902 1.00 10.78 132 ALA A C 1
ATOM 951 O O . ALA A 1 133 ? 11.287 4.010 15.664 1.00 9.50 132 ALA A O 1
ATOM 953 N N . TYR A 1 134 ? 13.126 4.213 14.382 1.00 9.81 133 TYR A N 1
ATOM 954 C CA . TYR A 1 134 ? 13.535 2.849 14.673 1.00 11.07 133 TYR A CA 1
ATOM 955 C C . TYR A 1 134 ? 14.012 2.785 16.117 1.00 10.21 133 TYR A C 1
ATOM 956 O O . TYR A 1 134 ? 13.689 1.820 16.836 1.00 9.74 133 TYR A O 1
ATOM 965 N N . ALA A 1 135 ? 14.713 3.827 16.586 1.00 9.86 134 ALA A N 1
ATOM 966 C CA . ALA A 1 135 ? 15.140 3.891 17.997 1.00 9.86 134 ALA A CA 1
ATOM 967 C C . ALA A 1 135 ? 13.937 3.789 18.929 1.00 9.52 134 ALA A C 1
ATOM 968 O O . ALA A 1 135 ? 13.984 3.099 19.951 1.00 9.81 134 ALA A O 1
ATOM 970 N N . GLU A 1 136 ? 12.899 4.553 18.637 1.00 9.42 135 GLU A N 1
ATOM 971 C CA . GLU A 1 136 ? 11.713 4.564 19.488 1.00 9.05 135 GLU A CA 1
ATOM 972 C C . GLU A 1 136 ? 10.999 3.207 19.457 1.00 9.07 135 GLU A C 1
ATOM 973 O O . GLU A 1 136 ? 10.569 2.709 20.509 1.00 8.46 135 GLU A O 1
ATOM 979 N N . LYS A 1 137 ? 10.859 2.603 18.294 1.00 9.62 136 LYS A N 1
ATOM 980 C CA . LYS A 1 137 ? 10.213 1.290 18.155 1.00 9.03 136 LYS A CA 1
ATOM 981 C C . LYS A 1 137 ? 10.944 0.174 18.929 1.00 8.07 136 LYS A C 1
ATOM 982 O O . LYS A 1 137 ? 10.338 -0.599 19.667 1.00 8.35 136 LYS A O 1
ATOM 988 N N . LEU A 1 138 ? 12.267 0.116 18.808 1.00 7.48 137 LEU A N 1
ATOM 989 C CA . LEU A 1 138 ? 13.056 -0.927 19.455 1.00 6.69 137 LEU A CA 1
ATOM 990 C C . LEU A 1 138 ? 13.097 -0.686 20.949 1.00 6.08 137 LEU A C 1
ATOM 991 O O . LEU A 1 138 ? 13.223 -1.631 21.716 1.00 8.81 137 LEU A O 1
ATOM 996 N N . THR A 1 139 ? 12.954 0.575 21.375 1.00 7.48 138 THR A N 1
ATOM 997 C CA . THR A 1 139 ? 12.924 0.945 22.797 1.00 7.77 138 THR A CA 1
ATOM 998 C C . THR A 1 139 ? 11.594 0.521 23.405 1.00 8.37 138 THR A C 1
ATOM 999 O O . THR A 1 139 ? 11.585 -0.068 24.485 1.00 9.70 138 THR A O 1
ATOM 1003 N N . ARG A 1 140 ? 10.489 0.839 22.741 1.00 9.91 139 ARG A N 1
ATOM 1004 C CA . ARG A 1 140 ? 9.137 0.603 23.269 1.00 9.60 139 ARG A CA 1
ATOM 1005 C C . ARG A 1 140 ? 8.603 -0.808 23.036 1.00 10.17 139 ARG A C 1
ATOM 1006 O O . ARG A 1 140 ? 7.889 -1.351 23.870 1.00 11.43 139 ARG A O 1
ATOM 1014 N N . HIS A 1 141 ? 8.904 -1.379 21.875 1.00 9.12 140 HIS A N 1
ATOM 1015 C CA . HIS A 1 141 ? 8.291 -2.620 21.411 1.00 10.35 140 HIS A CA 1
ATOM 1016 C C . HIS A 1 141 ? 9.322 -3.642 20.908 1.00 9.86 140 HIS A C 1
ATOM 1017 O O . HIS A 1 141 ? 9.255 -4.087 19.758 1.00 11.09 140 HIS A O 1
ATOM 1024 N N . PRO A 1 142 ? 10.275 -4.032 21.767 1.00 9.94 141 PRO A N 1
ATOM 1025 C CA . PRO A 1 142 ? 11.309 -4.965 21.352 1.00 10.70 141 PRO A CA 1
ATOM 1026 C C . PRO A 1 142 ? 10.764 -6.320 20.872 1.00 11.89 141 PRO A C 1
ATOM 1027 O O . PRO A 1 142 ? 11.360 -6.925 19.966 1.00 11.91 141 PRO A O 1
ATOM 1031 N N . ALA A 1 143 ? 9.629 -6.766 21.426 1.00 11.42 142 ALA A N 1
ATOM 1032 C CA . ALA A 1 143 ? 8.993 -8.047 21.007 1.00 11.33 142 ALA A CA 1
ATOM 1033 C C . ALA A 1 143 ? 8.421 -8.005 19.585 1.00 12.16 142 ALA A C 1
ATOM 1034 O O . ALA A 1 143 ? 8.150 -9.061 18.989 1.00 12.80 142 ALA A O 1
ATOM 1036 N N . GLU A 1 144 ? 8.284 -6.794 19.032 1.00 12.24 143 GLU A N 1
ATOM 1037 C CA . GLU A 1 144 ? 7.561 -6.592 17.775 1.00 13.36 143 GLU A CA 1
ATOM 1038 C C . GLU A 1 144 ? 8.412 -6.266 16.566 1.00 12.68 143 GLU A C 1
ATOM 1039 O O . GLU A 1 144 ? 7.922 -6.317 15.427 1.00 13.86 143 GLU A O 1
ATOM 1045 N N . VAL A 1 145 ? 9.675 -5.936 16.785 1.00 12.55 144 VAL A N 1
ATOM 1046 C CA . VAL A 1 145 ? 10.561 -5.645 15.662 1.00 12.99 144 VAL A CA 1
ATOM 1047 C C . VAL A 1 145 ? 10.860 -6.925 14.894 1.00 14.48 144 VAL A C 1
ATOM 1048 O O . VAL A 1 145 ? 10.900 -8.030 15.490 1.00 15.68 144 VAL A O 1
ATOM 1052 N N . THR A 1 146 ? 11.029 -6.777 13.588 1.00 14.61 145 THR A N 1
ATOM 1053 C CA . THR A 1 146 ? 11.308 -7.909 12.720 1.00 14.89 145 THR A CA 1
ATOM 1054 C C . THR A 1 146 ? 12.280 -7.461 11.649 1.00 13.77 145 THR A C 1
ATOM 1055 O O . THR A 1 146 ? 12.680 -6.298 11.624 1.00 11.85 145 THR A O 1
ATOM 1059 N N . ALA A 1 147 ? 12.640 -8.387 10.754 1.00 13.72 146 ALA A N 1
ATOM 1060 C CA . ALA A 1 147 ? 13.566 -8.071 9.667 1.00 13.09 146 ALA A CA 1
ATOM 1061 C C . ALA A 1 147 ? 13.018 -7.000 8.736 1.00 13.32 146 ALA A C 1
ATOM 1062 O O . ALA A 1 147 ? 13.760 -6.215 8.143 1.00 13.37 146 ALA A O 1
ATOM 1064 N N . ALA A 1 148 ? 11.701 -6.928 8.644 1.00 13.37 147 ALA A N 1
ATOM 1065 C CA . ALA A 1 148 ? 11.064 -5.913 7.852 1.00 13.64 147 ALA A CA 1
ATOM 1066 C C . ALA A 1 148 ? 11.437 -4.493 8.278 1.00 13.82 147 ALA A C 1
ATOM 1067 O O . ALA A 1 148 ? 11.529 -3.580 7.451 1.00 13.77 147 ALA A O 1
ATOM 1069 N N . ASP A 1 149 ? 11.639 -4.288 9.578 1.00 13.19 148 ASP A N 1
ATOM 1070 C CA . ASP A 1 149 ? 12.016 -2.975 10.080 1.00 13.37 148 ASP A CA 1
ATOM 1071 C C . ASP A 1 149 ? 13.420 -2.493 9.662 1.00 13.17 148 ASP A C 1
ATOM 1072 O O . ASP A 1 149 ? 13.723 -1.311 9.829 1.00 14.15 148 ASP A O 1
ATOM 1077 N N . LEU A 1 150 ? 14.251 -3.405 9.154 1.00 12.49 149 LEU A N 1
ATOM 1078 C CA . LEU A 1 150 ? 15.593 -3.056 8.665 1.00 12.74 149 LEU A CA 1
ATOM 1079 C C . LEU A 1 150 ? 15.514 -2.458 7.284 1.00 13.70 149 LEU A C 1
ATOM 1080 O O . LEU A 1 150 ? 16.422 -1.784 6.844 1.00 13.57 149 LEU A O 1
ATOM 1085 N N . GLU A 1 151 ? 14.411 -2.685 6.594 1.00 14.85 150 GLU A N 1
ATOM 1086 C CA . GLU A 1 151 ? 14.325 -2.226 5.205 1.00 15.76 150 GLU A CA 1
ATOM 1087 C C . GLU A 1 151 ? 14.333 -0.702 5.048 1.00 14.94 150 GLU A C 1
ATOM 1088 O O . GLU A 1 151 ? 15.016 -0.189 4.150 1.00 15.49 150 GLU A O 1
ATOM 1094 N N . PRO A 1 152 ? 13.587 0.039 5.905 1.00 14.45 151 PRO A N 1
ATOM 1095 C CA . PRO A 1 152 ? 13.642 1.497 5.906 1.00 14.37 151 PRO A CA 1
ATOM 1096 C C . PRO A 1 152 ? 15.002 2.068 6.225 1.00 14.42 151 PRO A C 1
ATOM 1097 O O . PRO A 1 152 ? 15.358 3.105 5.686 1.00 14.98 151 PRO A O 1
ATOM 1101 N N . LEU A 1 153 ? 15.766 1.370 7.066 1.00 13.91 152 LEU A N 1
ATOM 1102 C CA . LEU A 1 153 ? 17.113 1.783 7.382 1.00 12.94 152 LEU A CA 1
ATOM 1103 C C . LEU A 1 153 ? 18.042 1.657 6.182 1.00 12.79 152 LEU A C 1
ATOM 1104 O O . LEU A 1 153 ? 18.805 2.588 5.899 1.00 11.46 152 LEU A O 1
ATOM 1109 N N . ARG A 1 154 ? 17.940 0.545 5.444 1.00 13.11 153 ARG A N 1
ATOM 1110 C CA . ARG A 1 154 ? 18.699 0.403 4.219 1.00 14.17 153 ARG A CA 1
ATOM 1111 C C . ARG A 1 154 ? 18.279 1.434 3.186 1.00 14.39 153 ARG A C 1
ATOM 1112 O O . ARG A 1 154 ? 19.133 1.962 2.483 1.00 12.84 153 ARG A O 1
ATOM 1120 N N . ALA A 1 155 ? 16.991 1.762 3.132 1.00 14.23 154 ALA A N 1
ATOM 1121 C CA . ALA A 1 155 ? 16.495 2.734 2.144 1.00 14.75 154 ALA A CA 1
ATOM 1122 C C . ALA A 1 155 ? 16.978 4.176 2.370 1.00 15.47 154 ALA A C 1
ATOM 1123 O O . ALA A 1 155 ? 16.958 4.988 1.441 1.00 17.16 154 ALA A O 1
ATOM 1125 N N . VAL A 1 156 ? 17.426 4.517 3.580 1.00 15.72 155 VAL A N 1
ATOM 1126 C CA . VAL A 1 156 ? 18.064 5.815 3.806 1.00 16.01 155 VAL A CA 1
ATOM 1127 C C . VAL A 1 156 ? 19.576 5.679 3.871 1.00 17.08 155 VAL A C 1
ATOM 1128 O O . VAL A 1 156 ? 20.293 6.577 4.363 1.00 18.10 155 VAL A O 1
ATOM 1132 N N . GLY A 1 157 ? 20.055 4.543 3.384 1.00 16.55 156 GLY A N 1
ATOM 1133 C CA . GLY A 1 157 ? 21.469 4.354 3.126 1.00 17.04 156 GLY A CA 1
ATOM 1134 C C . GLY A 1 157 ? 22.344 3.700 4.177 1.00 17.20 156 GLY A C 1
ATOM 1135 O O . GLY A 1 157 ? 23.551 3.766 4.057 1.00 16.75 156 GLY A O 1
ATOM 1136 N N . LEU A 1 158 ? 21.770 3.069 5.194 1.00 16.60 157 LEU A N 1
ATOM 1137 C CA . LEU A 1 158 ? 22.586 2.398 6.185 1.00 16.88 157 LEU A CA 1
ATOM 1138 C C . LEU A 1 158 ? 22.977 1.032 5.643 1.00 16.35 157 LEU A C 1
ATOM 1139 O O . LEU A 1 158 ? 22.119 0.271 5.213 1.00 16.81 157 LEU A O 1
ATOM 1144 N N . ASP A 1 159 ? 24.266 0.712 5.732 1.00 16.15 158 ASP A N 1
ATOM 1145 C CA . ASP A 1 159 ? 24.787 -0.614 5.398 1.00 16.16 158 ASP A CA 1
ATOM 1146 C C . ASP A 1 159 ? 24.831 -1.509 6.649 1.00 15.97 158 ASP A C 1
ATOM 1147 O O . ASP A 1 159 ? 24.382 -1.113 7.717 1.00 14.78 158 ASP A O 1
ATOM 1152 N N . ASP A 1 160 ? 25.379 -2.716 6.526 1.00 15.46 159 ASP A N 1
ATOM 1153 C CA . ASP A 1 160 ? 25.295 -3.679 7.607 1.00 15.46 159 ASP A CA 1
ATOM 1154 C C . ASP A 1 160 ? 26.052 -3.226 8.834 1.00 13.33 159 ASP A C 1
ATOM 1155 O O . ASP A 1 160 ? 25.634 -3.470 9.978 1.00 11.94 159 ASP A O 1
ATOM 1160 N N . HIS A 1 161 ? 27.191 -2.552 8.637 1.00 12.89 160 HIS A N 1
ATOM 1161 C CA . HIS A 1 161 ? 27.959 -2.064 9.776 1.00 12.53 160 HIS A CA 1
ATOM 1162 C C . HIS A 1 161 ? 27.248 -0.937 10.463 1.00 11.26 160 HIS A C 1
ATOM 1163 O O . HIS A 1 161 ? 27.296 -0.818 11.706 1.00 11.60 160 HIS A O 1
ATOM 1170 N N . GLN A 1 162 ? 26.624 -0.064 9.673 1.00 11.05 161 GLN A N 1
ATOM 1171 C CA . GLN A 1 162 ? 25.851 1.027 10.288 1.00 11.62 161 GLN A CA 1
ATOM 1172 C C . GLN A 1 162 ? 24.645 0.491 11.097 1.00 11.09 161 GLN A C 1
ATOM 1173 O O . GLN A 1 162 ? 24.358 0.990 12.207 1.00 11.30 161 GLN A O 1
ATOM 1179 N N . ILE A 1 163 ? 23.954 -0.516 10.555 1.00 10.85 162 ILE A N 1
ATOM 1180 C CA . ILE A 1 163 ? 22.847 -1.185 11.302 1.00 10.61 162 ILE A CA 1
ATOM 1181 C C . ILE A 1 163 ? 23.342 -1.838 12.595 1.00 11.41 162 ILE A C 1
ATOM 1182 O O . ILE A 1 163 ? 22.743 -1.669 13.640 1.00 10.05 162 ILE A O 1
ATOM 1195 N N . GLU A 1 165 ? 25.934 -1.056 14.287 1.00 9.69 164 GLU A N 1
ATOM 1196 C CA . GLU A 1 165 ? 26.235 -0.007 15.257 1.00 9.98 164 GLU A CA 1
ATOM 1197 C C . GLU A 1 165 ? 24.951 0.598 15.847 1.00 9.36 164 GLU A C 1
ATOM 1198 O O . GLU A 1 165 ? 24.822 0.760 17.071 1.00 10.57 164 GLU A O 1
ATOM 1204 N N . LEU A 1 166 ? 24.011 0.939 14.969 1.00 9.49 165 LEU A N 1
ATOM 1205 C CA . LEU A 1 166 ? 22.724 1.501 15.393 1.00 8.85 165 LEU A CA 1
ATOM 1206 C C . LEU A 1 166 ? 22.058 0.666 16.461 1.00 9.25 165 LEU A C 1
ATOM 1207 O O . LEU A 1 166 ? 21.588 1.223 17.478 1.00 7.89 165 LEU A O 1
ATOM 1212 N N . VAL A 1 167 ? 21.920 -0.641 16.247 1.00 10.03 166 VAL A N 1
ATOM 1213 C CA . VAL A 1 167 ? 21.157 -1.438 17.209 1.00 9.78 166 VAL A CA 1
ATOM 1214 C C . VAL A 1 167 ? 21.871 -1.513 18.578 1.00 9.64 166 VAL A C 1
ATOM 1215 O O . VAL A 1 167 ? 21.256 -1.491 19.630 1.00 10.25 166 VAL A O 1
ATOM 1219 N N . GLN A 1 168 ? 23.197 -1.531 18.565 1.00 9.05 167 GLN A N 1
ATOM 1220 C CA . GLN A 1 168 ? 23.987 -1.446 19.794 1.00 8.91 167 GLN A CA 1
ATOM 1221 C C . GLN A 1 168 ? 23.764 -0.133 20.548 1.00 7.57 167 GLN A C 1
ATOM 1222 O O . GLN A 1 168 ? 23.700 -0.113 21.800 1.00 9.54 167 GLN A O 1
ATOM 1228 N N . VAL A 1 169 ? 23.720 1.002 19.824 1.00 9.15 168 VAL A N 1
ATOM 1229 C CA . VAL A 1 169 ? 23.556 2.308 20.462 1.00 8.66 168 VAL A CA 1
ATOM 1230 C C . VAL A 1 169 ? 22.165 2.342 21.089 1.00 7.40 168 VAL A C 1
ATOM 1231 O O . VAL A 1 169 ? 22.011 2.736 22.215 1.00 8.93 168 VAL A O 1
ATOM 1235 N N . ILE A 1 170 ? 21.166 1.834 20.405 1.00 7.68 169 ILE A N 1
ATOM 1236 C CA . ILE A 1 170 ? 19.800 1.818 20.970 1.00 7.76 169 ILE A CA 1
ATOM 1237 C C . ILE A 1 170 ? 19.800 0.903 22.217 1.00 7.20 169 ILE A C 1
ATOM 1238 O O . ILE A 1 170 ? 19.282 1.256 23.308 1.00 9.05 169 ILE A O 1
ATOM 1243 N N . GLY A 1 171 ? 20.391 -0.282 22.079 1.00 8.07 170 GLY A N 1
ATOM 1244 C CA . GLY A 1 171 ? 20.480 -1.214 23.220 1.00 8.00 170 GLY A CA 1
ATOM 1245 C C . GLY A 1 171 ? 21.222 -0.598 24.367 1.00 8.04 170 GLY A C 1
ATOM 1246 O O . GLY A 1 171 ? 20.813 -0.696 25.539 1.00 8.77 170 GLY A O 1
ATOM 1255 N N . PHE A 1 173 ? 21.623 2.609 25.287 1.00 9.28 172 PHE A N 1
ATOM 1256 C CA . PHE A 1 173 ? 20.772 3.569 26.013 1.00 9.56 172 PHE A CA 1
ATOM 1257 C C . PHE A 1 173 ? 19.643 2.926 26.795 1.00 9.35 172 PHE A C 1
ATOM 1258 O O . PHE A 1 173 ? 19.292 3.387 27.876 1.00 10.40 172 PHE A O 1
ATOM 1266 N N . ASN A 1 174 ? 19.149 1.790 26.304 1.00 8.72 173 ASN A N 1
ATOM 1267 C CA . ASN A 1 174 ? 18.256 0.954 27.135 1.00 8.36 173 ASN A CA 1
ATOM 1268 C C . ASN A 1 174 ? 18.927 0.374 28.348 1.00 9.80 173 ASN A C 1
ATOM 1269 O O . ASN A 1 174 ? 18.302 0.245 29.404 1.00 10.41 173 ASN A O 1
ATOM 1274 N N . LEU A 1 175 ? 20.220 0.108 28.234 1.00 9.47 174 LEU A N 1
ATOM 1275 C CA . LEU A 1 175 ? 21.032 -0.234 29.411 1.00 9.43 174 LEU A CA 1
ATOM 1276 C C . LEU A 1 175 ? 21.314 0.962 30.309 1.00 9.72 174 LEU A C 1
ATOM 1277 O O . LEU A 1 175 ? 20.966 0.931 31.490 1.00 8.00 174 LEU A O 1
ATOM 1282 N N . THR A 1 176 ? 21.897 2.034 29.765 1.00 8.76 175 THR A N 1
ATOM 1283 C CA . THR A 1 176 ? 22.244 3.162 30.613 1.00 9.73 175 THR A CA 1
ATOM 1284 C C . THR A 1 176 ? 21.035 3.878 31.187 1.00 10.08 175 THR A C 1
ATOM 1285 O O . THR A 1 176 ? 21.092 4.298 32.314 1.00 9.47 175 THR A O 1
ATOM 1289 N N . ASN A 1 177 ? 19.945 4.034 30.440 1.00 10.06 176 ASN A N 1
ATOM 1290 C CA . ASN A 1 177 ? 18.708 4.618 31.005 1.00 8.75 176 ASN A CA 1
ATOM 1291 C C . ASN A 1 177 ? 18.253 3.886 32.269 1.00 8.40 176 ASN A C 1
ATOM 1292 O O . ASN A 1 177 ? 17.899 4.489 33.266 1.00 8.36 176 ASN A O 1
ATOM 1297 N N . ARG A 1 178 ? 18.322 2.581 32.213 1.00 9.11 177 ARG A N 1
ATOM 1298 C CA . ARG A 1 178 ? 17.937 1.743 33.324 1.00 8.31 177 ARG A CA 1
ATOM 1299 C C . ARG A 1 178 ? 18.843 1.828 34.505 1.00 9.71 177 ARG A C 1
ATOM 1300 O O . ARG A 1 178 ? 18.357 2.022 35.599 1.00 9.77 177 ARG A O 1
ATOM 1308 N N . VAL A 1 179 ? 20.152 1.762 34.306 1.00 10.11 178 VAL A N 1
ATOM 1309 C CA . VAL A 1 179 ? 21.098 1.874 35.406 1.00 9.63 178 VAL A CA 1
ATOM 1310 C C . VAL A 1 179 ? 20.946 3.274 36.036 1.00 9.66 178 VAL A C 1
ATOM 1311 O O . V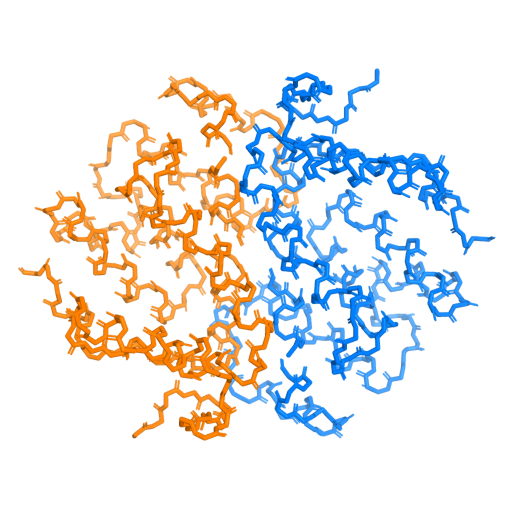AL A 1 179 ? 20.812 3.422 37.253 1.00 9.13 178 VAL A O 1
ATOM 1315 N N . SER A 1 180 ? 20.976 4.308 35.213 1.00 8.95 179 SER A N 1
ATOM 1316 C CA . SER A 1 180 ? 20.883 5.723 35.694 1.00 9.46 179 SER A CA 1
ATOM 1317 C C . SER A 1 180 ? 19.594 6.006 36.496 1.00 9.88 179 SER A C 1
ATOM 1318 O O . SER A 1 180 ? 19.602 6.604 37.570 1.00 9.77 179 SER A O 1
ATOM 1321 N N . SER A 1 181 ? 18.475 5.560 35.963 1.00 9.80 180 SER A N 1
ATOM 1322 C CA . SER A 1 181 ? 17.174 5.753 36.635 1.00 9.81 180 SER A CA 1
ATOM 1323 C C . SER A 1 181 ? 17.029 4.916 37.907 1.00 9.49 180 SER A C 1
ATOM 1324 O O . SER A 1 181 ? 16.631 5.419 38.960 1.00 11.28 180 SER A O 1
ATOM 1327 N N . ALA A 1 182 ? 17.417 3.645 37.836 1.00 9.53 181 ALA A N 1
ATOM 1328 C CA . ALA A 1 182 ? 17.325 2.769 38.987 1.00 9.32 181 ALA A CA 1
ATOM 1329 C C . ALA A 1 182 ? 18.057 3.326 40.166 1.00 10.65 181 ALA A C 1
ATOM 1330 O O . ALA A 1 182 ? 17.623 3.191 41.280 1.00 11.14 181 ALA A O 1
ATOM 1332 N N . LEU A 1 183 ? 19.220 3.930 39.909 1.00 11.21 182 LEU A N 1
ATOM 1333 C CA . LEU A 1 183 ? 20.120 4.376 40.988 1.00 10.92 182 LEU A CA 1
ATOM 1334 C C . LEU A 1 183 ? 20.085 5.910 41.225 1.00 10.88 182 LEU A C 1
ATOM 1335 O O . LEU A 1 183 ? 20.904 6.447 41.961 1.00 10.75 182 LEU A O 1
ATOM 1340 N N . GLY A 1 184 ? 19.145 6.611 40.607 1.00 11.23 183 GLY A N 1
ATOM 1341 C CA . GLY A 1 184 ? 18.954 8.035 40.816 1.00 11.48 183 GLY A CA 1
ATOM 1342 C C . GLY A 1 184 ? 20.166 8.893 40.480 1.00 12.13 183 GLY A C 1
ATOM 1343 O O . GLY A 1 184 ? 20.494 9.838 41.207 1.00 14.37 183 GLY A O 1
ATOM 1344 N N . PHE A 1 185 ? 20.840 8.580 39.375 1.00 11.33 184 PHE A N 1
ATOM 1345 C CA . PHE A 1 185 ? 21.998 9.357 38.978 1.00 11.72 184 PHE A CA 1
ATOM 1346 C C . PHE A 1 185 ? 21.586 10.785 38.570 1.00 11.76 184 PHE A C 1
ATOM 1347 O O . PHE A 1 185 ? 20.642 11.001 37.839 1.00 14.55 184 PHE A O 1
ATOM 1355 N N . VAL A 1 186 ? 22.346 11.774 39.037 1.00 12.67 185 VAL A N 1
ATOM 1356 C CA . VAL A 1 186 ? 22.080 13.211 38.843 1.00 12.63 185 VAL A CA 1
ATOM 1357 C C . VAL A 1 186 ? 23.134 13.810 37.915 1.00 12.59 185 VAL A C 1
ATOM 1358 O O . VAL A 1 186 ? 24.332 13.716 38.186 1.00 13.53 185 VAL A O 1
ATOM 1362 N N . PRO A 1 187 ? 22.705 14.411 36.811 1.00 11.81 186 PRO A N 1
ATOM 1363 C CA . PRO A 1 187 ? 23.675 14.954 35.889 1.00 11.76 186 PRO A CA 1
ATOM 1364 C C . PRO A 1 187 ? 24.239 16.295 36.396 1.00 11.33 186 PRO A C 1
ATOM 1365 O O . PRO A 1 187 ? 23.576 17.048 37.155 1.00 11.58 186 PRO A O 1
ATOM 1369 N N . ASN A 1 188 ? 25.480 16.564 36.009 1.00 11.33 187 ASN A N 1
ATOM 1370 C CA . ASN A 1 188 ? 26.179 17.754 36.436 1.00 11.83 187 ASN A CA 1
ATOM 1371 C C . ASN A 1 188 ? 25.488 19.024 35.915 1.00 10.69 187 ASN A C 1
ATOM 1372 O O . ASN A 1 188 ? 24.990 19.058 34.787 1.00 11.56 187 ASN A O 1
ATOM 1377 N N . PRO A 1 189 ? 25.523 20.092 36.712 1.00 12.16 188 PRO A N 1
ATOM 1378 C CA . PRO A 1 189 ? 24.978 21.392 36.342 1.00 12.76 188 PRO A CA 1
ATOM 1379 C C . PRO A 1 189 ? 25.521 21.873 35.014 1.00 13.07 188 PRO A C 1
ATOM 1380 O O . PRO A 1 189 ? 24.808 22.463 34.223 1.00 13.40 188 PRO A O 1
ATOM 1384 N N . GLU A 1 190 ? 26.787 21.607 34.723 1.00 13.58 189 GLU A N 1
ATOM 1385 C CA . GLU A 1 190 ? 27.384 22.053 33.463 1.00 14.04 189 GLU 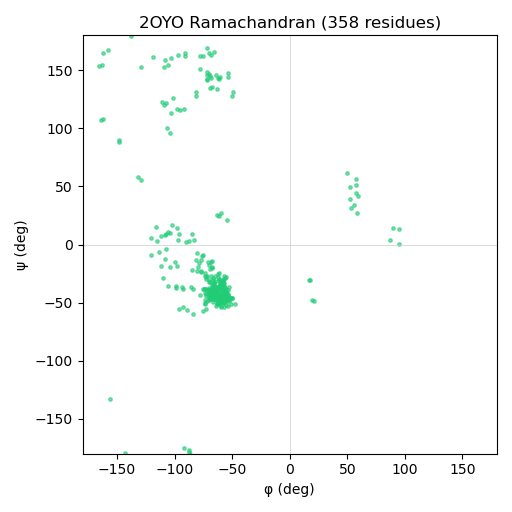A CA 1
ATOM 1386 C C . GLU A 1 190 ? 26.669 21.575 32.211 1.00 14.02 189 GLU A C 1
ATOM 1387 O O . GLU A 1 190 ? 26.586 22.300 31.225 1.00 14.22 189 GLU A O 1
ATOM 1393 N N . TYR A 1 191 ? 26.135 20.364 32.247 1.00 14.39 190 TYR A N 1
ATOM 1394 C CA . TYR A 1 191 ? 25.465 19.850 31.047 1.00 14.37 190 TYR A CA 1
ATOM 1395 C C . TYR A 1 191 ? 24.270 20.729 30.672 1.00 15.41 190 TYR A C 1
ATOM 1396 O O . TYR A 1 191 ? 23.984 20.889 29.501 1.00 16.26 190 TYR A O 1
ATOM 1405 N N . TYR A 1 192 ? 23.539 21.245 31.650 1.00 15.06 191 TYR A N 1
ATOM 1406 C CA . TYR A 1 192 ? 22.337 22.019 31.338 1.00 15.24 191 TYR A CA 1
ATOM 1407 C C . TYR A 1 192 ? 22.641 23.305 30.583 1.00 17.11 191 TYR A C 1
ATOM 1408 O O . TYR A 1 192 ? 21.791 23.838 29.846 1.00 18.01 191 TYR A O 1
ATOM 1417 N N . ARG A 1 193 ? 23.836 23.831 30.796 1.00 18.42 192 ARG A N 1
ATOM 1418 C CA . ARG A 1 193 ? 24.231 25.078 30.170 1.00 21.91 192 ARG A CA 1
ATOM 1419 C C . ARG A 1 193 ? 25.101 24.906 28.933 1.00 21.73 192 ARG A C 1
ATOM 1420 O O . ARG A 1 193 ? 25.260 25.867 28.176 1.00 22.32 192 ARG A O 1
ATOM 1425 N N . GLN A 1 194 ? 25.663 23.716 28.710 1.00 21.97 193 GLN A N 1
ATOM 1426 C CA . GLN A 1 194 ? 26.573 23.494 27.572 1.00 23.43 193 GLN A CA 1
ATOM 1427 C C . GLN A 1 194 ? 25.910 23.691 26.220 1.00 23.20 193 GLN A C 1
ATOM 1428 O O . GLN A 1 194 ? 24.762 23.325 26.015 1.00 21.77 193 GLN A O 1
ATOM 1434 N N . ALA A 1 195 ? 26.663 24.235 25.279 1.00 23.94 194 ALA A N 1
ATOM 1435 C CA . ALA A 1 195 ? 26.225 24.341 23.868 1.00 24.73 194 ALA A CA 1
ATOM 1436 C C . ALA A 1 195 ? 24.872 25.018 23.687 1.00 26.61 194 ALA A C 1
ATOM 1437 O O . ALA A 1 195 ? 24.098 24.663 22.786 1.00 26.74 194 ALA A O 1
ATOM 1439 N N . ARG A 1 196 ? 24.571 25.954 24.577 1.00 28.31 195 ARG A N 1
ATOM 1440 C CA . ARG A 1 196 ? 23.435 26.841 24.416 1.00 30.04 195 ARG A CA 1
ATOM 1441 C C . ARG A 1 196 ? 23.952 28.231 24.039 1.00 32.86 195 ARG A C 1
ATOM 1442 O O . ARG A 1 196 ? 25.163 28.543 24.216 1.00 35.32 195 ARG A O 1
ATOM 1451 N N . ASP B 1 11 ? 19.120 -22.370 7.248 1.00 32.11 10 ASP B N 1
ATOM 1452 C CA . ASP B 1 11 ? 20.586 -22.198 7.545 1.00 31.07 10 ASP B CA 1
ATOM 1453 C C . ASP B 1 11 ? 20.869 -20.844 8.252 1.00 30.57 10 ASP B C 1
ATOM 1454 O O . ASP B 1 11 ? 21.897 -20.707 8.912 1.00 31.38 10 ASP B O 1
ATOM 1456 N N . ARG B 1 12 ? 19.949 -19.881 8.094 1.00 28.90 11 ARG B N 1
ATOM 1457 C CA . ARG B 1 12 ? 20.109 -18.488 8.542 1.00 26.72 11 ARG B CA 1
ATOM 1458 C C . ARG B 1 12 ? 20.235 -18.381 10.055 1.00 24.14 11 ARG B C 1
ATOM 1459 O O . ARG B 1 12 ? 19.485 -19.030 10.784 1.00 24.84 11 ARG B O 1
ATOM 1463 N N . ILE B 1 13 ? 21.198 -17.601 10.545 1.00 20.16 12 ILE B N 1
ATOM 1464 C CA . ILE B 1 13 ? 21.282 -17.349 11.985 1.00 19.16 12 ILE B CA 1
ATOM 1465 C C . ILE B 1 13 ? 21.174 -15.881 12.319 1.00 16.06 12 ILE B C 1
ATOM 1466 O O . ILE B 1 13 ? 21.307 -15.505 13.469 1.00 13.84 12 ILE B O 1
ATOM 1471 N N . SER B 1 14 ? 20.916 -15.061 11.323 1.00 14.06 13 SER B N 1
ATOM 1472 C CA . SER B 1 14 ? 20.912 -13.619 11.491 1.00 14.15 13 SER B CA 1
ATOM 1473 C C . SER B 1 14 ? 20.247 -12.981 10.298 1.00 14.03 13 SER B C 1
ATOM 1474 O O . SER B 1 14 ? 20.229 -13.559 9.203 1.00 14.15 13 SER B O 1
ATOM 1477 N N . SER B 1 15 ? 19.679 -11.792 10.521 1.00 14.26 14 SER B N 1
ATOM 1478 C CA . SER B 1 15 ? 19.157 -10.970 9.455 1.00 14.13 14 SER B CA 1
ATOM 1479 C C . SER B 1 15 ? 20.235 -10.210 8.709 1.00 15.88 14 SER B C 1
ATOM 1480 O O . SER B 1 15 ? 19.970 -9.686 7.640 1.00 18.10 14 SER B O 1
ATOM 1483 N N . LEU B 1 16 ? 21.441 -10.102 9.277 1.00 14.90 15 LEU B N 1
ATOM 1484 C CA . LEU B 1 16 ? 22.560 -9.532 8.550 1.00 14.31 15 LEU B CA 1
ATOM 1485 C C . LEU B 1 16 ? 23.487 -10.655 8.087 1.00 14.76 15 LEU B C 1
ATOM 1486 O O . LEU B 1 16 ? 23.494 -11.747 8.660 1.00 13.80 15 LEU B O 1
ATOM 1491 N N . PRO B 1 17 ? 24.326 -10.375 7.080 1.00 15.32 16 PRO B N 1
ATOM 1492 C CA . PRO B 1 17 ? 25.410 -11.311 6.749 1.00 15.28 16 PRO B CA 1
ATOM 1493 C C . PRO B 1 17 ? 26.245 -11.616 7.965 1.00 14.32 16 PRO B C 1
ATOM 1494 O O . PRO B 1 17 ? 26.453 -10.747 8.840 1.00 14.26 16 PRO B O 1
ATOM 1498 N N . VAL B 1 18 ? 26.691 -12.865 8.029 1.00 13.96 17 VAL B N 1
ATOM 1499 C CA . VAL B 1 18 ? 27.526 -13.357 9.104 1.00 14.11 17 VAL B CA 1
ATOM 1500 C C . VAL B 1 18 ? 28.993 -13.405 8.574 1.00 14.61 17 VAL B C 1
ATOM 1501 O O . VAL B 1 18 ? 29.261 -13.996 7.513 1.00 15.19 17 VAL B O 1
ATOM 1505 N N . PRO B 1 19 ? 29.917 -12.770 9.297 1.00 15.43 18 PRO B N 1
ATOM 1506 C CA . PRO B 1 19 ? 31.309 -12.827 8.872 1.00 15.21 18 PRO B CA 1
ATOM 1507 C C . PRO B 1 19 ? 31.907 -14.212 9.107 1.00 16.36 18 PRO B C 1
ATOM 1508 O O . PRO B 1 19 ? 31.653 -14.816 10.126 1.00 16.03 18 PRO B O 1
ATOM 1512 N N . ASP B 1 20 ? 32.730 -14.668 8.179 1.00 17.71 19 ASP B N 1
ATOM 1513 C CA . ASP B 1 20 ? 33.521 -15.878 8.398 1.00 18.34 19 ASP B CA 1
ATOM 1514 C C . ASP B 1 20 ? 34.852 -15.544 9.086 1.00 17.67 19 ASP B C 1
ATOM 1515 O O . ASP B 1 20 ? 35.087 -14.388 9.473 1.00 16.83 19 ASP B O 1
ATOM 1520 N N . ALA B 1 21 ? 35.691 -16.575 9.280 1.00 17.17 20 ALA B N 1
ATOM 1521 C CA . ALA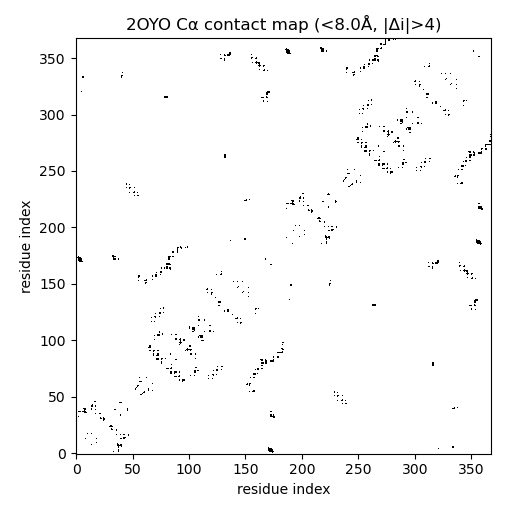 B 1 21 ? 36.938 -16.458 10.065 1.00 17.13 20 ALA B CA 1
ATOM 1522 C C . ALA B 1 21 ? 37.843 -15.395 9.505 1.00 16.31 20 ALA B C 1
ATOM 1523 O O . ALA B 1 21 ? 38.599 -14.763 10.232 1.00 16.95 20 ALA B O 1
ATOM 1525 N N . THR B 1 22 ? 37.782 -15.205 8.195 1.00 17.73 21 THR B N 1
ATOM 1526 C CA . THR B 1 22 ? 38.662 -14.241 7.515 1.00 18.05 21 THR B CA 1
ATOM 1527 C C . THR B 1 22 ? 38.214 -12.776 7.691 1.00 18.35 21 THR B C 1
ATOM 1528 O O . THR B 1 22 ? 38.973 -11.822 7.383 1.00 18.69 21 THR B O 1
ATOM 1532 N N . GLN B 1 23 ? 36.986 -12.591 8.166 1.00 17.75 22 GLN B N 1
ATOM 1533 C CA . GLN B 1 23 ? 36.360 -11.275 8.222 1.00 17.68 22 GLN B CA 1
ATOM 1534 C C . GLN B 1 23 ? 36.176 -10.779 9.634 1.00 17.07 22 GLN B C 1
ATOM 1535 O O . GLN B 1 23 ? 35.491 -9.777 9.850 1.00 18.27 22 GLN B O 1
ATOM 1541 N N . VAL B 1 24 ? 36.715 -11.483 10.610 1.00 15.67 23 VAL B N 1
ATOM 1542 C CA . VAL B 1 24 ? 36.644 -11.042 11.997 1.00 15.39 23 VAL B CA 1
ATOM 1543 C C . VAL B 1 24 ? 38.093 -10.843 12.466 1.00 16.37 23 VAL B C 1
ATOM 1544 O O . VAL B 1 24 ? 39.018 -11.381 11.845 1.00 16.39 23 VAL B O 1
ATOM 1548 N N . PRO B 1 25 ? 38.295 -10.098 13.556 1.00 16.63 24 PRO B N 1
ATOM 1549 C CA . PRO B 1 25 ? 39.655 -10.037 14.098 1.00 17.12 24 PRO B CA 1
ATOM 1550 C C . PRO B 1 25 ? 40.102 -11.361 14.745 1.00 17.29 24 PRO B C 1
ATOM 1551 O O . PRO B 1 25 ? 39.262 -12.237 15.070 1.00 15.98 24 PRO B O 1
ATOM 1555 N N . GLU B 1 26 ? 41.411 -11.485 14.965 1.00 17.02 25 GLU B N 1
ATOM 1556 C CA . GLU B 1 26 ? 41.964 -12.639 15.653 1.00 18.11 25 GLU B CA 1
ATOM 1557 C C . GLU B 1 26 ? 41.336 -12.938 17.022 1.00 16.31 25 GLU B C 1
ATOM 1558 O O . GLU B 1 26 ? 41.146 -14.088 17.343 1.00 14.13 25 GLU B O 1
ATOM 1564 N N . GLY B 1 27 ? 41.035 -11.902 17.814 1.00 15.13 26 GLY B N 1
ATOM 1565 C CA . GLY B 1 27 ? 40.397 -12.094 19.122 1.00 15.18 26 GLY B CA 1
ATOM 1566 C C . GLY B 1 27 ? 39.088 -12.866 19.040 1.00 14.05 26 GLY B C 1
ATOM 1567 O O . GLY B 1 27 ? 38.782 -13.662 19.890 1.00 12.52 26 GLY B O 1
ATOM 1568 N N . VAL B 1 28 ? 38.327 -12.625 17.989 1.00 14.32 27 VAL B N 1
ATOM 1569 C CA . VAL B 1 28 ? 37.054 -13.342 17.750 1.00 14.42 27 VAL B CA 1
ATOM 1570 C C . VAL B 1 28 ? 37.322 -14.799 17.380 1.00 15.17 27 VAL B C 1
ATOM 1571 O O . VAL B 1 28 ? 36.659 -15.708 17.902 1.00 14.05 27 VAL B O 1
ATOM 1575 N N . ARG B 1 29 ? 38.282 -15.031 16.485 1.00 14.44 28 ARG B N 1
ATOM 1576 C CA . ARG B 1 29 ? 38.714 -16.411 16.215 1.00 16.04 28 ARG B CA 1
ATOM 1577 C C . ARG B 1 29 ? 39.159 -17.142 17.454 1.00 15.70 28 ARG B C 1
ATOM 1578 O O . ARG B 1 29 ? 38.807 -18.310 17.619 1.00 16.16 28 ARG B O 1
ATOM 1586 N N . LYS B 1 30 ? 39.865 -16.471 18.352 1.00 16.88 29 LYS B N 1
ATOM 1587 C CA . LYS B 1 30 ? 40.309 -17.117 19.594 1.00 17.46 29 LYS B CA 1
ATOM 1588 C C . LYS B 1 30 ? 39.126 -17.466 20.508 1.00 17.28 29 LYS B C 1
ATOM 1589 O O . LYS B 1 30 ? 39.089 -18.536 21.197 1.00 17.27 29 LYS B O 1
ATOM 1594 N N . LEU B 1 31 ? 38.143 -16.564 20.519 1.00 16.04 30 LEU B N 1
ATOM 1595 C CA . LEU B 1 31 ? 36.932 -16.803 21.286 1.00 15.97 30 LEU B CA 1
ATOM 1596 C C . LEU B 1 31 ? 36.146 -17.994 20.749 1.00 15.36 30 LEU B C 1
ATOM 1597 O O . LEU B 1 31 ? 35.651 -18.830 21.514 1.00 15.10 30 LEU B O 1
ATOM 1602 N N . TRP B 1 32 ? 35.990 -18.067 19.441 1.00 15.36 31 TRP B N 1
ATOM 1603 C CA . TRP B 1 32 ? 35.340 -19.221 18.856 1.00 15.60 31 TRP B CA 1
ATOM 1604 C C . TRP B 1 32 ? 36.043 -20.532 19.306 1.00 16.47 31 TRP B C 1
ATOM 1605 O O . TRP B 1 32 ? 35.377 -21.505 19.698 1.00 16.63 31 TRP B O 1
ATOM 1616 N N . ALA B 1 33 ? 37.381 -20.545 19.238 1.00 17.34 32 ALA B N 1
ATOM 1617 C CA . ALA B 1 33 ? 38.139 -21.757 19.623 1.00 17.23 32 ALA B CA 1
ATOM 1618 C C . ALA B 1 33 ? 37.942 -22.072 21.082 1.00 18.42 32 ALA B C 1
ATOM 1619 O O . ALA B 1 33 ? 37.736 -23.220 21.432 1.00 19.62 32 ALA B O 1
ATOM 1621 N N . LYS B 1 34 ? 37.951 -21.054 21.938 1.00 19.23 33 LYS B N 1
ATOM 1622 C CA . LYS B 1 34 ? 37.737 -21.278 23.352 1.00 20.15 33 LYS B CA 1
ATOM 1623 C C . LYS B 1 34 ? 36.350 -21.866 23.600 1.00 19.47 33 LYS B C 1
ATOM 1624 O O . LYS B 1 34 ? 36.214 -22.833 24.315 1.00 18.90 33 LYS B O 1
ATOM 1629 N N . ALA B 1 35 ? 35.332 -21.316 22.954 1.00 20.00 34 ALA B N 1
ATOM 1630 C CA . ALA B 1 35 ? 33.960 -21.830 23.085 1.00 20.41 34 ALA B CA 1
ATOM 1631 C C . ALA B 1 35 ? 33.864 -23.283 22.642 1.00 21.60 34 ALA B C 1
ATOM 1632 O O . ALA B 1 35 ? 33.355 -24.142 23.378 1.00 21.25 34 ALA B O 1
ATOM 1634 N N . GLU B 1 36 ? 34.343 -23.562 21.441 1.00 23.25 35 GLU B N 1
ATOM 1635 C CA . GLU B 1 36 ? 34.288 -24.924 20.942 1.00 25.76 35 GLU B CA 1
ATOM 1636 C C . GLU B 1 36 ? 34.931 -25.891 21.933 1.00 25.64 35 GLU B C 1
ATOM 1637 O O . GLU B 1 36 ? 34.384 -26.952 22.205 1.00 25.85 35 GLU B O 1
ATOM 1643 N N . ALA B 1 37 ? 36.070 -25.508 22.488 1.00 25.39 36 ALA B N 1
ATOM 1644 C CA . ALA B 1 37 ? 36.795 -26.343 23.436 1.00 26.10 36 ALA B CA 1
ATOM 1645 C C . ALA B 1 37 ? 36.100 -26.481 24.779 1.00 26.66 36 ALA B C 1
ATOM 1646 O O . ALA B 1 37 ? 36.258 -27.509 25.453 1.00 27.72 36 ALA B O 1
ATOM 1648 N N . ASN B 1 38 ? 35.353 -25.470 25.195 1.00 26.80 37 ASN B N 1
ATOM 1649 C CA . ASN B 1 38 ? 34.724 -25.515 26.496 1.00 26.93 37 ASN B CA 1
ATOM 1650 C C . ASN B 1 38 ? 33.292 -26.058 26.504 1.00 27.07 37 ASN B C 1
ATOM 1651 O O . ASN B 1 38 ? 32.899 -26.777 27.442 1.00 26.35 37 ASN B O 1
ATOM 1656 N N . ILE B 1 39 ? 32.517 -25.745 25.472 1.00 25.81 38 ILE B N 1
ATOM 1657 C CA . ILE B 1 39 ? 31.120 -26.144 25.449 1.00 25.19 38 ILE B CA 1
ATOM 1658 C C . ILE B 1 39 ? 30.787 -27.025 24.285 1.00 24.11 38 ILE B C 1
ATOM 1659 O O . ILE B 1 39 ? 29.679 -27.556 24.223 1.00 24.68 38 ILE B O 1
ATOM 1664 N N . GLY B 1 40 ? 31.718 -27.177 23.357 1.00 22.00 39 GLY B N 1
ATOM 1665 C CA . GLY B 1 40 ? 31.552 -28.124 22.286 1.00 21.13 39 GLY B CA 1
ATOM 1666 C C . GLY B 1 40 ? 30.997 -27.564 21.026 1.00 20.36 39 GLY B C 1
ATOM 1667 O O . GLY B 1 40 ? 30.795 -28.282 20.081 1.00 20.99 39 GLY B O 1
ATOM 1668 N N . PHE B 1 41 ? 30.729 -26.270 21.009 1.00 19.04 40 PHE B N 1
ATOM 1669 C CA . PHE B 1 41 ? 30.232 -25.600 19.791 1.00 17.35 40 PHE B CA 1
ATOM 1670 C C . PHE B 1 41 ? 30.456 -24.092 19.972 1.00 15.62 40 PHE B C 1
ATOM 1671 O O . PHE B 1 41 ? 30.703 -23.628 21.073 1.00 16.46 40 PHE B O 1
ATOM 1679 N N . VAL B 1 42 ? 30.363 -23.375 18.877 1.00 15.39 41 VAL B N 1
ATOM 1680 C CA . VAL B 1 42 ? 30.481 -21.918 18.874 1.00 15.29 41 VAL B CA 1
ATOM 1681 C C . VAL B 1 42 ? 29.072 -21.270 18.939 1.00 14.60 41 VAL B C 1
ATOM 1682 O O . VAL B 1 42 ? 28.293 -21.407 17.989 1.00 14.84 41 VAL B O 1
ATOM 1686 N N . PRO B 1 43 ? 28.777 -20.550 20.031 1.00 14.27 42 PRO B N 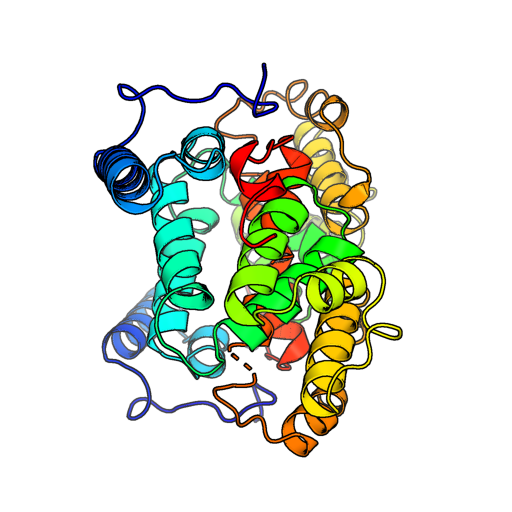1
ATOM 1687 C CA . PRO B 1 43 ? 27.538 -19.789 20.121 1.00 14.87 42 PRO B CA 1
ATOM 1688 C C . PRO B 1 43 ? 27.315 -18.950 18.895 1.00 14.66 42 PRO B C 1
ATOM 1689 O O . PRO B 1 43 ? 28.207 -18.252 18.472 1.00 14.99 42 PRO B O 1
ATOM 1693 N N . ASN B 1 44 ? 26.118 -19.023 18.333 1.00 13.43 43 ASN B N 1
ATOM 1694 C CA . ASN B 1 44 ? 25.796 -18.295 17.131 1.00 13.15 43 ASN B CA 1
ATOM 1695 C C . ASN B 1 44 ? 25.972 -16.761 17.272 1.00 12.33 43 ASN B C 1
ATOM 1696 O O . ASN B 1 44 ? 26.309 -16.087 16.288 1.00 13.20 43 ASN B O 1
ATOM 1701 N N . VAL B 1 45 ? 25.735 -16.222 18.469 1.00 12.70 44 VAL B N 1
ATOM 1702 C CA . VAL B 1 45 ? 25.911 -14.775 18.683 1.00 11.92 44 VAL B CA 1
ATOM 1703 C C . VAL B 1 45 ? 27.365 -14.340 18.442 1.00 10.77 44 VAL B C 1
ATOM 1704 O O . VAL B 1 45 ? 27.636 -13.218 17.992 1.00 10.36 44 VAL B O 1
ATOM 1708 N N . PHE B 1 46 ? 28.316 -15.243 18.686 1.00 11.09 45 PHE B N 1
ATOM 1709 C CA . PHE B 1 46 ? 29.731 -14.921 18.505 1.00 11.73 45 PHE B CA 1
ATOM 1710 C C . PHE B 1 46 ? 30.085 -14.742 17.010 1.00 11.05 45 PHE B C 1
ATOM 1711 O O . PHE B 1 46 ? 31.146 -14.193 16.672 1.00 10.88 45 PHE B O 1
ATOM 1719 N N . ARG B 1 47 ? 29.256 -15.294 16.118 1.00 11.64 46 ARG B N 1
ATOM 1720 C CA . ARG B 1 47 ? 29.393 -15.101 14.685 1.00 12.66 46 ARG B CA 1
ATOM 1721 C C . ARG B 1 47 ? 28.545 -13.927 14.230 1.00 11.87 46 ARG B C 1
ATOM 1722 O O . ARG B 1 47 ? 29.064 -12.963 13.647 1.00 11.89 46 ARG B O 1
ATOM 1730 N N . ALA B 1 48 ? 27.251 -13.961 14.565 1.00 11.34 47 ALA B N 1
ATOM 1731 C CA . ALA B 1 48 ? 26.315 -13.011 14.008 1.00 10.38 47 ALA B CA 1
ATOM 1732 C C . ALA B 1 48 ? 26.581 -11.588 14.503 1.00 10.24 47 ALA B C 1
ATOM 1733 O O . ALA B 1 48 ? 26.422 -10.629 13.766 1.00 11.42 47 ALA B O 1
ATOM 1735 N N . GLN B 1 49 ? 27.008 -11.466 15.748 1.00 9.95 48 GLN B N 1
ATOM 1736 C CA . GLN B 1 49 ? 27.264 -10.171 16.328 1.00 10.20 48 GLN B CA 1
ATOM 1737 C C . GLN B 1 49 ? 28.699 -9.681 16.127 1.00 10.82 48 GLN B C 1
ATOM 1738 O O . GLN B 1 49 ? 29.052 -8.567 16.545 1.00 11.81 48 GLN B O 1
ATOM 1744 N N . ALA B 1 50 ? 29.522 -10.462 15.424 1.00 12.07 49 ALA B N 1
ATOM 1745 C CA . ALA B 1 50 ? 30.887 -10.045 15.109 1.00 11.23 49 ALA B CA 1
ATOM 1746 C C . ALA B 1 50 ? 30.996 -9.175 13.843 1.00 11.95 49 ALA B C 1
ATOM 1747 O O . ALA B 1 50 ? 32.083 -8.895 13.399 1.00 12.86 49 ALA B O 1
ATOM 1749 N N . VAL B 1 51 ? 29.859 -8.742 13.290 1.00 12.16 50 VAL B N 1
ATOM 1750 C CA . VAL B 1 51 ? 29.831 -7.851 12.142 1.00 12.31 50 VAL B CA 1
ATOM 1751 C C . VAL B 1 51 ? 30.740 -6.634 12.364 1.00 13.12 50 VAL B C 1
ATOM 1752 O O . VAL B 1 51 ? 31.498 -6.280 11.466 1.00 13.24 50 VAL B O 1
ATOM 1756 N N . ASN B 1 52 ? 30.669 -5.995 13.532 1.00 12.04 51 ASN B N 1
ATOM 1757 C CA . ASN B 1 52 ? 31.605 -4.904 13.872 1.00 11.91 51 ASN B CA 1
ATOM 1758 C C . ASN B 1 52 ? 32.535 -5.505 14.900 1.00 11.82 51 ASN B C 1
ATOM 1759 O O . ASN B 1 52 ? 32.177 -5.662 16.061 1.00 11.87 51 ASN B O 1
ATOM 1764 N N . GLY B 1 53 ? 33.719 -5.905 14.452 1.00 11.64 52 GLY B N 1
ATOM 1765 C CA . GLY B 1 53 ? 34.590 -6.725 15.274 1.00 11.09 52 GLY B CA 1
ATOM 1766 C C . GLY B 1 53 ? 35.073 -6.142 16.579 1.00 10.46 52 GLY B C 1
ATOM 1767 O O . GLY B 1 53 ? 34.989 -6.791 17.613 1.00 11.45 52 GLY B O 1
ATOM 1768 N N . GLU B 1 54 ? 35.580 -4.927 16.560 1.00 9.66 53 GLU B N 1
ATOM 1769 C CA . GLU B 1 54 ? 36.090 -4.335 17.805 1.00 11.00 53 GLU B CA 1
ATOM 1770 C C . GLU B 1 54 ? 34.963 -3.991 18.792 1.00 10.31 53 GLU B C 1
ATOM 1771 O O . GLU B 1 54 ? 35.077 -4.215 20.015 1.00 10.44 53 GLU B O 1
ATOM 1777 N N . GLN B 1 55 ? 33.845 -3.494 18.275 1.00 10.52 54 GLN B N 1
ATOM 1778 C CA . GLN B 1 55 ? 32.655 -3.310 19.132 1.00 9.22 54 GLN B CA 1
ATOM 1779 C C . GLN B 1 55 ? 32.202 -4.635 19.755 1.00 8.32 54 GLN B C 1
ATOM 1780 O O . GLN B 1 55 ? 31.834 -4.687 20.951 1.00 9.33 54 GLN B O 1
ATOM 1786 N N . PHE B 1 56 ? 32.211 -5.695 18.951 1.00 9.65 55 PHE B N 1
ATOM 1787 C CA . PHE B 1 56 ? 31.891 -7.017 19.445 1.00 10.14 55 PHE B CA 1
ATOM 1788 C C . PHE B 1 56 ? 32.821 -7.427 20.615 1.00 10.37 55 PHE B C 1
ATOM 1789 O O . PHE B 1 56 ? 32.389 -7.909 21.704 1.00 9.56 55 PHE B O 1
ATOM 1797 N N . LEU B 1 57 ? 34.127 -7.264 20.417 1.00 10.70 56 LEU B N 1
ATOM 1798 C CA . LEU B 1 57 ? 35.058 -7.663 21.475 1.00 10.76 56 LEU B CA 1
ATOM 1799 C C . LEU B 1 57 ? 34.897 -6.808 22.725 1.00 11.20 56 LEU B C 1
ATOM 1800 O O . LEU B 1 57 ? 35.039 -7.324 23.853 1.00 9.71 56 LEU B O 1
ATOM 1805 N N . ALA B 1 58 ? 34.555 -5.518 22.584 1.00 11.13 57 ALA B N 1
ATOM 1806 C CA . ALA B 1 58 ? 34.327 -4.681 23.805 1.00 10.40 57 ALA B CA 1
ATOM 1807 C C . ALA B 1 58 ? 33.049 -5.081 24.533 1.00 9.69 57 ALA B C 1
ATOM 1808 O O . ALA B 1 58 ? 32.981 -5.180 25.757 1.00 10.00 57 ALA B O 1
ATOM 1810 N N . TRP B 1 59 ? 32.023 -5.387 23.779 1.00 9.84 58 TRP B N 1
ATOM 1811 C CA . TRP B 1 59 ? 30.785 -5.915 24.350 1.00 9.46 58 TRP B CA 1
ATOM 1812 C C . TRP B 1 59 ? 31.043 -7.200 25.098 1.00 9.37 58 TRP B C 1
ATOM 1813 O O . TRP B 1 59 ? 30.642 -7.364 26.270 1.00 9.99 58 TRP B O 1
ATOM 1824 N N . TRP B 1 60 ? 31.758 -8.120 24.448 1.00 10.53 59 TRP B N 1
ATOM 1825 C CA . TRP B 1 60 ? 32.057 -9.417 25.064 1.00 10.50 59 TRP B CA 1
ATOM 1826 C C . TRP B 1 60 ? 32.842 -9.271 26.364 1.00 11.15 59 TRP B C 1
ATOM 1827 O O . TRP B 1 60 ? 32.529 -9.930 27.365 1.00 11.29 59 TRP B O 1
ATOM 1838 N N . ASN B 1 61 ? 33.853 -8.401 26.370 1.00 11.42 60 ASN B N 1
ATOM 1839 C CA . ASN B 1 61 ? 34.601 -8.142 27.584 1.00 10.97 60 ASN B CA 1
ATOM 1840 C C . ASN B 1 61 ? 33.725 -7.772 28.773 1.00 10.51 60 ASN B C 1
ATOM 1841 O O . ASN B 1 61 ? 33.891 -8.285 29.895 1.00 12.03 60 ASN B O 1
ATOM 1846 N N . TYR B 1 62 ? 32.760 -6.890 28.540 1.00 10.28 61 TYR B N 1
ATOM 1847 C CA . TYR B 1 62 ? 31.857 -6.448 29.597 1.00 9.23 61 TYR B CA 1
ATOM 1848 C C . TYR B 1 62 ? 30.824 -7.535 29.969 1.00 8.68 61 TYR B C 1
ATOM 1849 O O . TYR B 1 62 ? 30.586 -7.830 31.163 1.00 10.19 61 TYR B O 1
ATOM 1858 N N . PHE B 1 63 ? 30.162 -8.074 28.964 1.00 9.94 62 PHE B N 1
ATOM 1859 C CA . PHE B 1 63 ? 29.184 -9.154 29.167 1.00 10.93 62 PHE B CA 1
ATOM 1860 C C . PHE B 1 63 ? 29.788 -10.351 29.973 1.00 11.15 62 PHE B C 1
ATOM 1861 O O . PHE B 1 63 ? 29.242 -10.826 30.979 1.00 12.10 62 PHE B O 1
ATOM 1869 N N . ASN B 1 64 ? 30.955 -10.791 29.555 1.00 11.74 63 ASN B N 1
ATOM 1870 C CA . ASN B 1 64 ? 31.621 -11.921 30.204 1.00 11.72 63 ASN B CA 1
ATOM 1871 C C . ASN B 1 64 ? 31.941 -11.636 31.645 1.00 11.43 63 ASN B C 1
ATOM 1872 O O . ASN B 1 64 ? 31.721 -12.459 32.535 1.00 11.36 63 ASN B O 1
ATOM 1877 N N . LEU B 1 65 ? 32.460 -10.459 31.908 1.00 10.92 64 LEU B N 1
ATOM 1878 C CA . LEU B 1 65 ? 32.744 -10.053 33.257 1.00 11.34 64 LEU B CA 1
ATOM 1879 C C . LEU B 1 65 ? 31.493 -9.986 34.146 1.00 11.30 64 LEU B C 1
ATOM 1880 O O . LEU B 1 65 ? 31.519 -10.426 35.323 1.00 11.86 64 LEU B O 1
ATOM 1885 N N . LEU B 1 66 ? 30.425 -9.386 33.622 1.00 12.05 65 LEU B N 1
ATOM 1886 C CA . LEU B 1 66 ? 29.221 -9.118 34.406 1.00 11.71 65 LEU B CA 1
ATOM 1887 C C . LEU B 1 66 ? 28.394 -10.407 34.647 1.00 11.56 65 LEU B C 1
ATOM 1888 O O . LEU B 1 66 ? 27.875 -10.630 35.744 1.00 13.47 65 LEU B O 1
ATOM 1893 N N . LEU B 1 67 ? 28.330 -11.262 33.636 1.00 11.60 66 LEU B N 1
ATOM 1894 C CA . LEU B 1 67 ? 27.485 -12.458 33.641 1.00 12.54 66 LEU B CA 1
ATOM 1895 C C . LEU B 1 67 ? 28.204 -13.750 34.002 1.00 13.37 66 LEU B C 1
ATOM 1896 O O . LEU B 1 67 ? 27.597 -14.614 34.671 1.00 13.48 66 LEU B O 1
ATOM 1901 N N . ASN B 1 68 ? 29.447 -13.912 33.557 1.00 13.68 67 ASN B N 1
ATOM 1902 C CA . ASN B 1 68 ? 30.132 -15.210 33.678 1.00 14.68 67 ASN B CA 1
ATOM 1903 C C . ASN B 1 68 ? 31.191 -15.246 34.760 1.00 15.90 67 ASN B C 1
ATOM 1904 O O . ASN B 1 68 ? 31.347 -16.270 35.397 1.00 18.09 67 ASN B O 1
ATOM 1909 N N . LYS B 1 69 ? 31.908 -14.146 34.981 1.00 16.72 68 LYS B N 1
ATOM 1910 C CA . LYS B 1 69 ? 33.001 -14.112 35.959 1.00 16.37 68 LYS B CA 1
ATOM 1911 C C . LYS B 1 69 ? 32.525 -13.779 37.338 1.00 16.74 68 LYS B C 1
ATOM 1912 O O . LYS B 1 69 ? 31.422 -13.278 37.544 1.00 16.09 68 LYS B O 1
ATOM 1918 N N A GLU B 1 70 ? 33.348 -14.069 38.337 0.50 16.51 69 GLU B N 1
ATOM 1919 N N B GLU B 1 70 ? 33.383 -14.002 38.322 0.50 16.89 69 GLU B N 1
ATOM 1920 C CA A GLU B 1 70 ? 32.943 -13.806 39.717 0.50 16.72 69 GLU B CA 1
ATOM 1921 C CA B GLU B 1 70 ? 32.997 -13.774 39.713 0.50 17.13 69 GLU B CA 1
ATOM 1922 C C A GLU B 1 70 ? 32.539 -12.341 39.883 0.50 16.99 69 GLU B C 1
ATOM 1923 C C B GLU B 1 70 ? 32.575 -12.321 39.935 0.50 17.19 69 GLU B C 1
ATOM 1924 O O A GLU B 1 70 ? 33.229 -11.436 39.392 0.50 16.82 69 GLU B O 1
ATOM 1925 O O B GLU B 1 70 ? 33.297 -11.395 39.541 0.50 16.88 69 GLU B O 1
ATOM 1936 N N . GLY B 1 71 ? 31.415 -12.128 40.551 1.00 17.24 70 GLY B N 1
ATOM 1937 C CA . GLY B 1 71 ? 30.984 -10.790 40.975 1.00 17.48 70 GLY B CA 1
ATOM 1938 C C . GLY B 1 71 ? 30.273 -10.853 42.308 1.00 17.49 70 GLY B C 1
ATOM 1939 O O . GLY B 1 71 ? 30.674 -11.615 43.180 1.00 20.59 70 GLY B O 1
ATOM 1940 N N . TYR B 1 72 ? 29.195 -10.113 42.469 1.00 15.00 71 TYR B N 1
ATOM 1941 C CA . TYR B 1 72 ? 28.527 -9.986 43.734 1.00 14.30 71 TYR B CA 1
ATOM 1942 C C . TYR B 1 72 ? 27.227 -10.791 43.858 1.00 13.45 71 TYR B C 1
ATOM 1943 O O . TYR B 1 72 ? 26.759 -11.051 44.965 1.00 12.78 71 TYR B O 1
ATOM 1952 N N . LEU B 1 73 ? 26.660 -11.169 42.728 1.00 13.11 72 LEU B N 1
ATOM 1953 C CA . LEU B 1 73 ? 25.499 -12.066 42.642 1.00 13.02 72 LEU B CA 1
ATOM 1954 C C . LEU B 1 73 ? 25.958 -13.445 42.170 1.00 13.46 72 LEU B C 1
ATOM 1955 O O . LEU B 1 73 ? 26.949 -13.564 41.453 1.00 13.94 72 LEU B O 1
ATOM 1960 N N . THR B 1 74 ? 25.207 -14.490 42.513 1.00 13.35 73 THR B N 1
ATOM 1961 C CA . THR B 1 74 ? 25.547 -15.815 42.019 1.00 13.18 73 THR B CA 1
ATOM 1962 C C . THR B 1 74 ? 25.153 -15.947 40.563 1.00 13.08 73 THR B C 1
ATOM 1963 O O . THR B 1 74 ? 24.337 -15.174 40.043 1.00 13.31 73 THR B O 1
ATOM 1967 N N . ASN B 1 75 ? 25.707 -16.941 39.887 1.00 12.99 74 ASN B N 1
ATOM 1968 C CA . ASN B 1 75 ? 25.314 -17.240 38.528 1.00 13.61 74 ASN B CA 1
ATOM 1969 C C . ASN B 1 75 ? 23.816 -17.567 38.459 1.00 13.17 74 ASN B C 1
ATOM 1970 O O . ASN B 1 75 ? 23.166 -17.195 37.509 1.00 13.60 74 ASN B O 1
ATOM 1975 N N . ALA B 1 76 ? 23.289 -18.276 39.448 1.00 13.76 75 ALA B N 1
ATOM 1976 C CA . ALA B 1 76 ? 21.863 -18.631 39.469 1.00 13.89 75 ALA B CA 1
ATOM 1977 C C . ALA B 1 76 ? 20.999 -17.371 39.521 1.00 13.53 75 ALA B C 1
ATOM 1978 O O . ALA B 1 76 ? 19.988 -17.244 38.798 1.00 13.66 75 ALA B O 1
ATOM 1980 N N . GLU B 1 77 ? 21.414 -16.436 40.364 1.00 12.99 76 GLU B N 1
ATOM 1981 C CA . GLU B 1 77 ? 20.729 -15.157 40.520 1.00 12.49 76 GLU B CA 1
ATOM 1982 C C . GLU B 1 77 ? 20.787 -14.348 39.228 1.00 11.80 76 GLU B C 1
ATOM 1983 O O . GLU B 1 77 ? 19.759 -13.845 38.763 1.00 10.02 76 GLU B O 1
ATOM 1989 N N . ARG B 1 78 ? 21.966 -14.253 38.611 1.00 11.56 77 ARG B N 1
ATOM 1990 C CA . ARG B 1 78 ? 22.108 -13.548 37.331 1.00 11.10 77 ARG B CA 1
ATOM 1991 C C . ARG B 1 78 ? 21.269 -14.138 36.225 1.00 10.06 77 ARG B C 1
ATOM 1992 O O . ARG B 1 78 ? 20.655 -13.387 35.448 1.00 9.08 77 ARG B O 1
ATOM 2000 N N . GLU B 1 79 ? 21.287 -15.471 36.122 1.00 10.26 78 GLU B N 1
ATOM 2001 C CA . GLU B 1 79 ? 20.509 -16.145 35.069 1.00 9.98 78 GLU B CA 1
ATOM 2002 C C . GLU B 1 79 ? 18.986 -16.078 35.311 1.00 10.12 78 GLU B C 1
ATOM 2003 O O . GLU B 1 79 ? 18.196 -16.075 34.375 1.00 10.36 78 GLU B O 1
ATOM 2009 N N . LEU B 1 80 ? 18.570 -16.068 36.573 1.00 9.81 79 LEU B N 1
ATOM 2010 C CA . LEU B 1 80 ? 17.164 -15.828 36.903 1.00 10.65 79 LEU B CA 1
ATOM 2011 C C . LEU B 1 80 ? 16.719 -14.492 36.291 1.00 10.43 79 LEU B C 1
ATOM 2012 O O . LEU B 1 80 ? 15.689 -14.406 35.649 1.00 10.26 79 LEU B O 1
ATOM 2017 N N . VAL B 1 81 ? 17.548 -13.470 36.454 1.00 10.11 80 VAL B N 1
ATOM 2018 C CA . VAL B 1 81 ? 17.238 -12.120 36.018 1.00 9.63 80 VAL B CA 1
ATOM 2019 C C . VAL B 1 81 ? 17.224 -12.134 34.494 1.00 9.85 80 VAL B C 1
ATOM 2020 O O . VAL B 1 81 ? 16.299 -11.617 33.867 1.00 10.41 80 VAL B O 1
ATOM 2024 N N . ALA B 1 82 ? 18.228 -12.781 33.902 1.00 10.38 81 ALA B N 1
ATOM 2025 C CA . ALA B 1 82 ? 18.296 -12.958 32.437 1.00 9.74 81 ALA B CA 1
ATOM 2026 C C . ALA B 1 82 ? 17.039 -13.562 31.858 1.00 11.47 81 ALA B C 1
ATOM 2027 O O . ALA B 1 82 ? 16.532 -13.125 30.856 1.00 11.31 81 ALA B O 1
ATOM 2029 N N . VAL B 1 83 ? 16.550 -14.597 32.501 1.00 9.59 82 VAL B N 1
ATOM 2030 C CA . VAL B 1 83 ? 15.395 -15.302 32.011 1.00 9.17 82 VAL B CA 1
ATOM 2031 C C . VAL B 1 83 ? 14.086 -14.452 32.141 1.00 9.77 82 VAL B C 1
ATOM 2032 O O . VAL B 1 83 ? 13.236 -14.441 31.198 1.00 9.73 82 VAL B O 1
ATOM 2036 N N . VAL B 1 84 ? 13.947 -13.745 33.262 1.00 9.57 83 VAL B N 1
ATOM 2037 C CA . VAL B 1 84 ? 12.795 -12.838 33.509 1.00 9.50 83 VAL B CA 1
ATOM 2038 C C . VAL B 1 84 ? 12.767 -11.775 32.436 1.00 9.92 83 VAL B C 1
ATOM 2039 O O . VAL B 1 84 ? 11.738 -11.576 31.770 1.00 8.36 83 VAL B O 1
ATOM 2043 N N . VAL B 1 85 ? 13.897 -11.085 32.270 1.00 8.99 84 VAL B N 1
ATOM 2044 C CA . VAL B 1 85 ? 14.005 -9.974 31.317 1.00 8.75 84 VAL B CA 1
ATOM 2045 C C . VAL B 1 85 ? 13.717 -10.447 29.906 1.00 9.76 84 VAL B C 1
ATOM 2046 O O . VAL B 1 85 ? 12.938 -9.823 29.182 1.00 10.06 84 VAL B O 1
ATOM 2050 N N . SER B 1 86 ? 14.375 -11.529 29.489 1.00 8.58 85 SER B N 1
ATOM 2051 C CA . SER B 1 86 ? 14.279 -12.010 28.113 1.00 9.79 85 SER B CA 1
ATOM 2052 C C . SER B 1 86 ? 12.865 -12.523 27.819 1.00 9.42 85 SER B C 1
ATOM 2053 O O . SER B 1 86 ? 12.383 -12.475 26.659 1.00 10.97 85 SER B O 1
ATOM 2056 N N . GLY B 1 87 ? 12.214 -13.031 28.849 1.00 10.22 86 GLY B N 1
ATOM 2057 C CA . GLY B 1 87 ? 10.830 -13.473 28.758 1.00 10.58 86 GLY B CA 1
ATOM 2058 C C . GLY B 1 87 ? 9.868 -12.321 28.572 1.00 10.09 86 GLY B C 1
ATOM 2059 O O . GLY B 1 87 ? 8.953 -12.427 27.769 1.00 11.34 86 GLY B O 1
ATOM 2060 N N . VAL B 1 88 ? 10.018 -11.259 29.362 1.00 10.76 87 VAL B N 1
ATOM 2061 C CA . VAL B 1 88 ? 9.186 -10.062 29.241 1.00 10.54 87 VAL B CA 1
ATOM 2062 C C . VAL B 1 88 ? 9.339 -9.457 27.841 1.00 9.82 87 VAL B C 1
ATOM 2063 O O . VAL B 1 88 ? 8.321 -9.140 27.145 1.00 11.15 87 VAL B O 1
ATOM 2067 N N . ASN B 1 89 ? 10.582 -9.314 27.393 1.00 10.19 88 ASN B N 1
ATOM 2068 C CA . ASN B 1 89 ? 10.873 -8.793 26.047 1.00 9.27 88 ASN B CA 1
ATOM 2069 C C . ASN B 1 89 ? 10.665 -9.739 24.872 1.00 9.43 88 ASN B C 1
ATOM 2070 O O . ASN B 1 89 ? 10.702 -9.297 23.717 1.00 10.52 88 ASN B O 1
ATOM 2075 N N . ARG B 1 90 ? 10.438 -11.019 25.171 1.00 10.13 89 ARG B N 1
ATOM 2076 C CA . ARG B 1 90 ? 10.150 -12.073 24.166 1.00 10.13 89 ARG B CA 1
ATOM 2077 C C . ARG B 1 90 ? 11.261 -12.157 23.169 1.00 8.97 89 ARG B C 1
ATOM 2078 O O . ARG B 1 90 ? 11.046 -12.150 21.953 1.00 8.73 89 ARG B O 1
ATOM 2086 N N . CYS B 1 91 ? 12.480 -12.270 23.693 1.00 9.08 90 CYS B N 1
ATOM 2087 C CA . CYS B 1 91 ? 13.668 -12.397 22.851 1.00 8.34 90 CYS B CA 1
ATOM 2088 C C . CYS B 1 91 ? 14.055 -13.860 22.730 1.00 9.44 90 CYS B C 1
ATOM 2089 O O . CYS B 1 91 ? 14.403 -14.476 23.726 1.00 9.03 90 CYS B O 1
ATOM 2092 N N . LEU B 1 92 ? 14.010 -14.416 21.523 1.00 9.88 91 LEU B N 1
ATOM 2093 C CA . LEU B 1 92 ? 14.255 -15.848 21.309 1.00 10.44 91 LEU B CA 1
ATOM 2094 C C . LEU B 1 92 ? 15.683 -16.257 21.667 1.00 10.92 91 LEU B C 1
ATOM 2095 O O . LEU B 1 92 ? 15.882 -17.161 22.464 1.00 11.01 91 LEU B O 1
ATOM 2100 N N . TYR B 1 93 ? 16.676 -15.577 21.123 1.00 11.02 92 TYR B N 1
ATOM 2101 C CA . TYR B 1 93 ? 18.076 -15.966 21.385 1.00 11.29 92 TYR B CA 1
ATOM 2102 C C . TYR B 1 93 ? 18.379 -16.018 22.866 1.00 11.23 92 TYR B C 1
ATOM 2103 O O . TYR B 1 93 ? 18.928 -16.988 23.391 1.00 11.14 92 TYR B O 1
ATOM 2112 N N . CYS B 1 94 ? 18.056 -14.939 23.570 1.00 10.68 93 CYS B N 1
ATOM 2113 C CA . CYS B 1 94 ? 18.398 -14.841 24.976 1.00 9.53 93 CYS B CA 1
ATOM 2114 C C . CYS B 1 94 ? 17.544 -15.717 25.871 1.00 9.64 93 CYS B C 1
ATOM 2115 O O . CYS B 1 94 ? 18.060 -16.315 26.844 1.00 9.53 93 CYS B O 1
ATOM 2118 N N . ALA B 1 95 ? 16.242 -15.832 25.581 1.00 9.30 94 ALA B N 1
ATOM 2119 C CA . ALA B 1 95 ? 15.368 -16.717 26.392 1.00 8.22 94 ALA B CA 1
ATOM 2120 C C . ALA B 1 95 ? 15.896 -18.177 26.271 1.00 8.42 94 ALA B C 1
ATOM 2121 O O . ALA B 1 95 ? 16.047 -18.870 27.237 1.00 8.64 94 ALA B O 1
ATOM 2123 N N . VAL B 1 96 ? 16.227 -18.626 25.075 1.00 8.94 95 VAL B N 1
ATOM 2124 C CA . VAL B 1 96 ? 16.645 -20.004 24.885 1.00 9.96 95 VAL B CA 1
ATOM 2125 C C . VAL B 1 96 ? 18.018 -20.293 25.539 1.00 11.38 95 VAL B C 1
ATOM 2126 O O . VAL B 1 96 ? 18.178 -21.278 26.295 1.00 11.75 95 VAL B O 1
ATOM 2130 N N . SER B 1 97 ? 18.996 -19.399 25.329 1.00 10.87 96 SER B N 1
ATOM 2131 C CA . SER B 1 97 ? 20.361 -19.672 25.709 1.00 10.78 96 SER B CA 1
ATOM 2132 C C . SER B 1 97 ? 20.484 -19.478 27.205 1.00 10.90 96 SER B C 1
ATOM 2133 O O . SER B 1 97 ? 21.108 -20.298 27.903 1.00 11.69 96 SER B O 1
ATOM 2136 N N . HIS B 1 98 ? 19.898 -18.412 27.747 1.00 10.64 97 HIS B N 1
ATOM 2137 C CA . HIS B 1 98 ? 19.917 -18.212 29.211 1.00 10.16 97 HIS B CA 1
ATOM 2138 C C . HIS B 1 98 ? 19.002 -19.143 29.949 1.00 10.63 97 HIS B C 1
ATOM 2139 O O . HIS B 1 98 ? 19.239 -19.470 31.104 1.00 9.10 97 HIS B O 1
ATOM 2146 N N . GLY B 1 99 ? 17.982 -19.638 29.281 1.00 10.43 98 GLY B N 1
ATOM 2147 C CA . GLY B 1 99 ? 17.193 -20.734 29.847 1.00 10.71 98 GLY B CA 1
ATOM 2148 C C . GLY B 1 99 ? 18.051 -21.956 30.148 1.00 10.50 98 GLY B C 1
ATOM 2149 O O . GLY B 1 99 ? 17.967 -22.506 31.261 1.00 10.65 98 GLY B O 1
ATOM 2150 N N . ALA B 1 100 ? 18.880 -22.345 29.172 1.00 11.80 99 ALA B N 1
ATOM 2151 C CA . ALA B 1 100 ? 19.879 -23.424 29.308 1.00 11.87 99 ALA B CA 1
ATOM 2152 C C . ALA B 1 100 ? 20.754 -23.168 30.539 1.00 12.67 99 ALA B C 1
ATOM 2153 O O . ALA B 1 100 ? 20.958 -24.041 31.417 1.00 11.39 99 ALA B O 1
ATOM 2155 N N . ALA B 1 101 ? 21.221 -21.939 30.675 1.00 12.77 100 ALA B N 1
ATOM 2156 C CA . ALA B 1 101 ? 22.114 -21.557 31.766 1.00 12.69 100 ALA B CA 1
ATOM 2157 C C . ALA B 1 101 ? 21.399 -21.652 33.068 1.00 13.56 100 ALA B C 1
ATOM 2158 O O . ALA B 1 101 ? 21.970 -22.176 34.004 1.00 13.63 100 ALA B O 1
ATOM 2160 N N . LEU B 1 102 ? 20.149 -21.186 33.146 1.00 11.70 101 LEU B N 1
ATOM 2161 C CA . LEU B 1 102 ? 19.445 -21.221 34.409 1.00 12.39 101 LEU B CA 1
ATOM 2162 C C . LEU B 1 102 ? 19.131 -22.665 34.840 1.00 12.67 101 LEU B C 1
ATOM 2163 O O . LEU B 1 102 ? 19.160 -23.001 36.043 1.00 14.31 101 LEU B O 1
ATOM 2168 N N . ARG B 1 103 ? 18.781 -23.485 33.871 1.00 13.98 102 ARG B N 1
ATOM 2169 C CA . ARG B 1 103 ? 18.534 -24.912 34.136 1.00 14.60 102 ARG B CA 1
ATOM 2170 C C . ARG B 1 103 ? 19.788 -25.571 34.773 1.00 16.21 102 ARG B C 1
ATOM 2171 O O . ARG B 1 103 ? 19.678 -26.339 35.745 1.00 15.83 102 ARG B O 1
ATOM 2179 N N . GLU B 1 104 ? 20.946 -25.248 34.227 1.00 18.37 103 GLU B N 1
ATOM 2180 C CA . GLU B 1 104 ? 22.248 -25.741 34.712 1.00 18.65 103 GLU B CA 1
ATOM 2181 C C . GLU B 1 104 ? 22.501 -25.239 36.124 1.00 19.20 103 GLU B C 1
ATOM 2182 O O . GLU B 1 104 ? 22.787 -26.040 37.021 1.00 20.13 103 GLU B O 1
ATOM 2188 N N . PHE B 1 105 ? 22.372 -23.933 36.357 1.00 18.05 104 PHE B N 1
ATOM 2189 C CA . PHE B 1 105 ? 22.703 -23.383 37.668 1.00 18.70 104 PHE B CA 1
ATOM 2190 C C . PHE B 1 105 ? 21.708 -23.678 38.755 1.00 19.70 104 PHE B C 1
ATOM 2191 O O . PHE B 1 105 ? 22.081 -23.689 39.933 1.00 20.26 104 PHE B O 1
ATOM 2199 N N . LEU B 1 106 ? 20.436 -23.883 38.408 1.00 20.02 105 LEU B N 1
ATOM 2200 C CA . LEU B 1 106 ? 19.464 -24.293 39.440 1.00 20.39 105 LEU B CA 1
ATOM 2201 C C . LEU B 1 106 ? 19.476 -25.799 39.659 1.00 20.92 105 LEU B C 1
ATOM 2202 O O . LEU B 1 106 ? 19.036 -26.257 40.711 1.00 22.85 105 LEU B O 1
ATOM 2207 N N . GLY B 1 107 ? 19.951 -26.552 38.672 1.00 21.66 106 GLY B N 1
ATOM 2208 C CA . GLY B 1 107 ? 19.761 -28.001 38.601 1.00 21.61 106 GLY B CA 1
ATOM 2209 C C . GLY B 1 107 ? 18.300 -28.434 38.662 1.00 22.58 106 GLY B C 1
ATOM 2210 O O . GLY B 1 107 ? 17.975 -29.504 39.203 1.00 24.27 106 GLY B O 1
ATOM 2211 N N . ASP B 1 108 ? 17.418 -27.607 38.090 1.00 20.85 107 ASP B N 1
ATOM 2212 C CA . ASP B 1 108 ? 15.970 -27.792 38.171 1.00 20.00 107 ASP B CA 1
ATOM 2213 C C . ASP B 1 108 ? 15.377 -27.262 36.897 1.00 19.08 107 ASP B C 1
ATOM 2214 O O . ASP B 1 108 ? 15.053 -26.081 36.823 1.00 18.44 107 ASP B O 1
ATOM 2219 N N . PRO B 1 109 ? 15.234 -28.107 35.878 1.00 18.66 108 PRO B N 1
ATOM 2220 C CA . PRO B 1 109 ? 14.661 -27.626 34.625 1.00 18.34 108 PRO B CA 1
ATOM 2221 C C . PRO B 1 109 ? 13.233 -27.115 34.785 1.00 18.38 108 PRO B C 1
ATOM 2222 O O . PRO B 1 109 ? 12.860 -26.183 34.132 1.00 16.96 108 PRO B O 1
ATOM 2226 N N . GLN B 1 110 ? 12.420 -27.719 35.640 1.00 18.13 109 GLN B N 1
ATOM 2227 C CA . GLN B 1 110 ? 11.059 -27.281 35.669 1.00 19.19 109 GLN B CA 1
ATOM 2228 C C . GLN B 1 110 ? 10.935 -25.888 36.287 1.00 16.67 109 GLN B C 1
ATOM 2229 O O . GLN B 1 110 ? 10.171 -25.078 35.817 1.00 15.34 109 GLN B O 1
ATOM 2235 N N . LYS B 1 111 ? 11.693 -25.617 37.334 1.00 15.48 110 LYS B N 1
ATOM 2236 C CA . LYS B 1 111 ? 11.763 -24.278 37.885 1.00 15.31 110 LYS B CA 1
ATOM 2237 C C . LYS B 1 111 ? 12.198 -23.234 36.866 1.00 13.90 110 LYS B C 1
ATOM 2238 O O . LYS B 1 111 ? 11.577 -22.177 36.790 1.00 13.43 110 LYS B O 1
ATOM 2244 N N . ALA B 1 112 ? 13.234 -23.524 36.076 1.00 12.02 111 ALA B N 1
ATOM 2245 C CA . ALA B 1 112 ? 13.709 -22.595 35.075 1.00 13.49 111 ALA B CA 1
ATOM 2246 C C . ALA B 1 112 ? 12.636 -22.371 34.029 1.00 13.11 111 ALA B C 1
ATOM 2247 O O . ALA B 1 112 ? 12.412 -21.249 33.563 1.00 12.37 111 ALA B O 1
ATOM 2249 N N . ASP B 1 113 ? 11.989 -23.454 33.620 1.00 13.18 112 ASP B N 1
ATOM 2250 C CA . ASP B 1 113 ? 10.925 -23.339 32.618 1.00 13.41 112 ASP B CA 1
ATOM 2251 C C . ASP B 1 113 ? 9.777 -22.479 33.163 1.00 11.81 112 ASP B C 1
ATOM 2252 O O . ASP B 1 113 ? 9.211 -21.669 32.461 1.00 13.16 112 ASP B O 1
ATOM 2257 N N . ALA B 1 114 ? 9.441 -22.621 34.439 1.00 11.12 113 ALA B N 1
ATOM 2258 C CA . ALA B 1 114 ? 8.354 -21.853 35.018 1.00 11.75 113 ALA B CA 1
ATOM 2259 C C . ALA B 1 114 ? 8.719 -20.345 35.062 1.00 11.84 113 ALA B C 1
ATOM 2260 O O . ALA B 1 114 ? 7.885 -19.460 34.799 1.00 10.47 113 ALA B O 1
ATOM 2262 N N . VAL B 1 115 ? 9.963 -20.051 35.443 1.00 12.48 114 VAL B N 1
ATOM 2263 C CA . VAL B 1 115 ? 10.428 -18.648 35.472 1.00 12.17 114 VAL B CA 1
ATOM 2264 C C . VAL B 1 115 ? 10.335 -18.016 34.063 1.00 11.67 114 VAL B C 1
ATOM 2265 O O . VAL B 1 115 ? 9.994 -16.834 33.950 1.00 13.83 114 VAL B O 1
ATOM 2269 N N . ALA B 1 116 ? 10.582 -18.806 33.025 1.00 11.42 115 ALA B N 1
ATOM 2270 C CA . ALA B 1 116 ? 10.489 -18.351 31.672 1.00 11.49 115 ALA B CA 1
ATOM 2271 C C . ALA B 1 116 ? 9.100 -17.873 31.268 1.00 12.69 115 ALA B C 1
ATOM 2272 O O . ALA B 1 116 ? 8.979 -17.012 30.402 1.00 13.94 115 ALA B O 1
ATOM 2274 N N . VAL B 1 117 ? 8.069 -18.441 31.861 1.00 12.78 116 VAL B N 1
ATOM 2275 C CA . VAL B 1 117 ? 6.708 -18.024 31.601 1.00 10.37 116 VAL B CA 1
ATOM 2276 C C . VAL B 1 117 ? 6.279 -16.908 32.551 1.00 9.59 116 VAL B C 1
ATOM 2277 O O . VAL B 1 117 ? 5.912 -15.866 32.106 1.00 10.76 116 VAL B O 1
ATOM 2281 N N . ASN B 1 118 ? 6.349 -17.117 33.855 1.00 9.58 117 ASN B N 1
ATOM 2282 C CA . ASN B 1 118 ? 5.904 -16.145 34.851 1.00 9.43 117 ASN B CA 1
ATOM 2283 C C . ASN B 1 118 ? 6.451 -16.466 36.217 1.00 10.12 117 ASN B C 1
ATOM 2284 O O . ASN B 1 118 ? 5.993 -17.399 36.858 1.00 10.40 117 ASN B O 1
ATOM 2289 N N . TRP B 1 119 ? 7.439 -15.661 36.677 1.00 10.06 118 TRP B N 1
ATOM 2290 C CA . TRP B 1 119 ? 8.115 -15.861 37.949 1.00 10.16 118 TRP B CA 1
ATOM 2291 C C . TRP B 1 119 ? 7.096 -15.861 39.062 1.00 10.12 118 TRP B C 1
ATOM 2292 O O . TRP B 1 119 ? 7.325 -16.467 40.113 1.00 11.96 118 TRP B O 1
ATOM 2303 N N . ARG B 1 120 ? 5.966 -15.185 38.878 1.00 10.78 119 ARG B N 1
ATOM 2304 C CA . ARG B 1 120 ? 4.943 -15.090 39.931 1.00 12.10 119 ARG B CA 1
ATOM 2305 C C . ARG B 1 120 ? 4.375 -16.464 40.294 1.00 14.00 119 ARG B C 1
ATOM 2306 O O . ARG B 1 120 ? 3.879 -16.671 41.384 1.00 14.20 119 ARG B O 1
ATOM 2314 N N . HIS B 1 121 ? 4.442 -17.375 39.355 1.00 15.32 120 HIS B N 1
ATOM 2315 C CA . HIS B 1 121 ? 3.886 -18.701 39.516 1.00 17.96 120 HIS B CA 1
ATOM 2316 C C . HIS B 1 121 ? 4.920 -19.805 39.683 1.00 18.72 120 HIS B C 1
ATOM 2317 O O . HIS B 1 121 ? 4.541 -20.951 39.731 1.00 20.61 120 HIS B O 1
ATOM 2324 N N . ALA B 1 122 ? 6.192 -19.456 39.832 1.00 19.33 121 ALA B N 1
ATOM 2325 C CA . ALA B 1 122 ? 7.292 -20.415 39.849 1.00 19.36 121 ALA B CA 1
ATOM 2326 C C . ALA B 1 122 ? 7.731 -20.819 41.257 1.00 21.56 121 ALA B C 1
ATOM 2327 O O . ALA B 1 122 ? 8.766 -21.471 41.422 1.00 23.00 121 ALA B O 1
ATOM 2329 N N . ASP B 1 123 ? 6.978 -20.431 42.271 1.00 22.78 122 ASP B N 1
ATOM 2330 C CA . ASP B 1 123 ? 7.334 -20.799 43.642 1.00 23.26 122 ASP B CA 1
ATOM 2331 C C . ASP B 1 123 ? 8.793 -20.504 43.976 1.00 23.64 122 ASP B C 1
ATOM 2332 O O . ASP B 1 123 ? 9.574 -21.407 44.270 1.00 26.05 122 ASP B O 1
ATOM 2337 N N . LEU B 1 124 ? 9.171 -19.238 43.906 1.00 22.01 123 LEU B N 1
ATOM 2338 C CA . LEU B 1 124 ? 10.543 -18.821 44.164 1.00 20.83 123 LEU B CA 1
ATOM 2339 C C . LEU B 1 124 ? 10.745 -18.460 45.641 1.00 19.71 123 LEU B C 1
ATOM 2340 O O . LEU B 1 124 ? 9.775 -18.257 46.358 1.00 18.61 123 LEU B O 1
ATOM 2345 N N . THR B 1 125 ? 11.994 -18.359 46.075 1.00 19.47 124 THR B N 1
ATOM 2346 C CA . THR B 1 125 ? 12.315 -17.854 47.427 1.00 20.36 124 THR B CA 1
ATOM 2347 C C . THR B 1 125 ? 11.972 -16.375 47.502 1.00 20.66 124 THR B C 1
ATOM 2348 O O . THR B 1 125 ? 11.787 -15.721 46.457 1.00 19.78 124 THR B O 1
ATOM 2352 N N . GLU B 1 126 ? 11.865 -15.847 48.721 1.00 21.33 125 GLU B N 1
ATOM 2353 C CA . GLU B 1 126 ? 11.584 -14.418 48.874 1.00 22.80 125 GLU B CA 1
ATOM 2354 C C . GLU B 1 126 ? 12.622 -13.596 48.149 1.00 20.15 125 GLU B C 1
ATOM 2355 O O . GLU B 1 126 ? 12.281 -12.618 47.529 1.00 18.98 125 GLU B O 1
ATOM 2361 N N . ARG B 1 127 ? 13.877 -14.002 48.246 1.00 18.98 126 ARG B N 1
ATOM 2362 C CA . ARG B 1 127 ? 14.946 -13.273 47.595 1.00 17.89 126 ARG B CA 1
ATOM 2363 C C . ARG B 1 127 ? 14.813 -13.306 46.094 1.00 16.82 126 ARG B C 1
ATOM 2364 O O . ARG B 1 127 ? 14.974 -12.297 45.446 1.00 16.76 126 ARG B O 1
ATOM 2372 N N . GLU B 1 128 ? 14.492 -14.468 45.537 1.00 16.15 127 GLU B N 1
ATOM 2373 C CA . GLU B 1 128 ? 14.343 -14.623 44.100 1.00 15.50 127 GLU B CA 1
ATOM 2374 C C . GLU B 1 128 ? 13.150 -13.820 43.602 1.00 14.90 127 GLU B C 1
ATOM 2375 O O . GLU B 1 128 ? 13.205 -13.205 42.528 1.00 13.49 127 GLU B O 1
ATOM 2381 N N . GLN B 1 129 ? 12.065 -13.816 44.371 1.00 14.60 128 GLN B N 1
ATOM 2382 C CA . GLN B 1 129 ? 10.895 -13.022 43.991 1.00 15.21 128 GLN B CA 1
ATOM 2383 C C . GLN B 1 129 ? 11.226 -11.531 43.953 1.00 14.62 128 GLN B C 1
ATOM 2384 O O . GLN B 1 129 ? 10.661 -10.811 43.127 1.00 14.68 128 GLN B O 1
ATOM 2390 N N . ALA B 1 130 ? 12.062 -11.056 44.878 1.00 14.59 129 ALA B N 1
ATOM 2391 C CA . ALA B 1 130 ? 12.440 -9.640 44.897 1.00 14.41 129 ALA B CA 1
ATOM 2392 C C . ALA B 1 130 ? 13.261 -9.293 43.669 1.00 13.36 129 ALA B C 1
ATOM 2393 O O . ALA B 1 130 ? 13.001 -8.297 42.996 1.00 13.69 129 ALA B O 1
ATOM 2395 N N . LEU B 1 131 ? 14.200 -10.160 43.329 1.00 12.67 130 LEU B N 1
ATOM 2396 C CA . LEU B 1 131 ? 15.017 -10.000 42.147 1.00 12.13 130 LEU B CA 1
ATOM 2397 C C . LEU B 1 131 ? 14.188 -9.992 40.874 1.00 12.59 130 LEU B C 1
ATOM 2398 O O . LEU B 1 131 ? 14.334 -9.111 39.988 1.00 12.49 130 LEU B O 1
ATOM 2403 N N . ALA B 1 132 ? 13.303 -10.979 40.776 1.00 11.95 131 ALA B N 1
ATOM 2404 C CA . ALA B 1 132 ? 12.457 -11.136 39.574 1.00 10.73 131 ALA B CA 1
ATOM 2405 C C . ALA B 1 132 ? 11.478 -9.956 39.420 1.00 10.05 131 ALA B C 1
ATOM 2406 O O . ALA B 1 132 ? 11.354 -9.374 38.346 1.00 8.54 131 ALA B O 1
ATOM 2408 N N . ALA B 1 133 ? 10.846 -9.529 40.508 1.00 9.66 132 ALA B N 1
ATOM 2409 C CA . ALA B 1 133 ? 9.907 -8.429 40.479 1.00 9.96 132 ALA B CA 1
ATOM 2410 C C . ALA B 1 133 ? 10.583 -7.119 40.045 1.00 10.42 132 ALA B C 1
ATOM 2411 O O . ALA B 1 133 ? 10.081 -6.370 39.203 1.00 10.30 132 ALA B O 1
ATOM 2413 N N . TYR B 1 134 ? 11.752 -6.852 40.607 1.00 9.52 133 TYR B N 1
ATOM 2414 C CA . TYR B 1 134 ? 12.514 -5.663 40.231 1.00 10.95 133 TYR B CA 1
ATOM 2415 C C . TYR B 1 134 ? 13.007 -5.703 38.770 1.00 11.18 133 TYR B C 1
ATOM 2416 O O . TYR B 1 134 ? 12.937 -4.684 38.047 1.00 10.79 133 TYR B O 1
ATOM 2425 N N . ALA B 1 135 ? 13.479 -6.867 38.333 1.00 11.37 134 ALA B N 1
ATOM 2426 C CA . ALA B 1 135 ? 13.899 -7.038 36.969 1.00 10.36 134 ALA B CA 1
ATOM 2427 C C . ALA B 1 135 ? 12.780 -6.712 36.007 1.00 10.41 134 ALA B C 1
ATOM 2428 O O . ALA B 1 135 ? 12.986 -6.021 34.983 1.00 9.80 134 ALA B O 1
ATOM 2430 N N . GLU B 1 136 ? 11.593 -7.203 36.306 1.00 9.86 135 GLU B N 1
ATOM 2431 C CA . GLU B 1 136 ? 10.424 -6.970 35.417 1.00 9.03 135 GLU B CA 1
ATOM 2432 C C . GLU B 1 136 ? 10.024 -5.494 35.423 1.00 8.98 135 GLU B C 1
ATOM 2433 O O . GLU B 1 136 ? 9.759 -4.905 34.388 1.00 8.07 135 GLU B O 1
ATOM 2439 N N . LYS B 1 137 ? 10.011 -4.853 36.581 1.00 10.11 136 LYS B N 1
ATOM 2440 C CA . LYS B 1 137 ? 9.640 -3.449 36.657 1.00 9.87 136 LYS B CA 1
ATOM 2441 C C . LYS B 1 137 ? 10.598 -2.531 35.935 1.00 9.28 136 LYS B C 1
ATOM 2442 O O . LYS B 1 137 ? 10.174 -1.623 35.215 1.00 8.17 136 LYS B O 1
ATOM 2448 N N . LEU B 1 138 ? 11.903 -2.782 36.109 1.00 8.04 137 LEU B N 1
ATOM 2449 C CA . LEU B 1 138 ? 12.924 -1.942 35.544 1.00 7.86 137 LEU B CA 1
ATOM 2450 C C . LEU B 1 138 ? 12.878 -2.143 34.029 1.00 7.52 137 LEU B C 1
ATOM 2451 O O . LEU B 1 138 ? 13.199 -1.243 33.246 1.00 9.68 137 LEU B O 1
ATOM 2456 N N . THR B 1 139 ? 12.514 -3.350 33.611 1.00 9.61 138 THR B N 1
ATOM 2457 C CA . THR B 1 139 ? 12.414 -3.663 32.193 1.00 8.81 138 THR B CA 1
ATOM 2458 C C . THR B 1 139 ? 11.207 -3.021 31.537 1.00 9.27 138 THR B C 1
ATOM 2459 O O . THR B 1 139 ? 11.321 -2.448 30.443 1.00 8.20 138 THR B O 1
ATOM 2463 N N . ARG B 1 140 ? 10.063 -3.091 32.191 1.00 10.44 139 ARG B N 1
ATOM 2464 C CA . ARG B 1 140 ? 8.822 -2.572 31.605 1.00 11.35 139 ARG B CA 1
ATOM 2465 C C . ARG B 1 140 ? 8.598 -1.098 31.845 1.00 10.02 139 ARG B C 1
ATOM 2466 O O . ARG B 1 140 ? 8.053 -0.423 30.999 1.00 9.80 139 ARG B O 1
ATOM 2474 N N . HIS B 1 141 ? 8.991 -0.617 33.022 1.00 9.76 140 HIS B N 1
ATOM 2475 C CA . HIS B 1 141 ? 8.635 0.747 33.503 1.00 10.49 140 HIS B CA 1
ATOM 2476 C C . HIS B 1 141 ? 9.841 1.544 33.979 1.00 9.61 140 HIS B C 1
ATOM 2477 O O . HIS B 1 141 ? 9.859 2.034 35.134 1.00 8.61 140 HIS B O 1
ATOM 2484 N N . PRO B 1 142 ? 10.842 1.699 33.124 1.00 10.61 141 PRO B N 1
ATOM 2485 C CA . PRO B 1 142 ? 12.067 2.380 33.549 1.00 11.21 141 PRO B CA 1
ATOM 2486 C C . PRO B 1 142 ? 11.849 3.816 34.074 1.00 12.13 141 PRO B C 1
ATOM 2487 O O . PRO B 1 142 ? 12.580 4.263 34.957 1.00 13.09 141 PRO B O 1
ATOM 2491 N N . ALA B 1 143 ? 10.854 4.520 33.528 1.00 12.66 142 ALA B N 1
ATOM 2492 C CA . ALA B 1 143 ? 10.525 5.885 33.939 1.00 11.74 142 ALA B CA 1
ATOM 2493 C C . ALA B 1 143 ? 9.925 5.918 35.314 1.00 11.57 142 ALA B C 1
ATOM 2494 O O . ALA B 1 143 ? 9.859 6.999 35.928 1.00 13.42 142 ALA B O 1
ATOM 2496 N N . GLU B 1 144 ? 9.429 4.792 35.833 1.00 11.46 143 GLU B N 1
ATOM 2497 C CA . GLU B 1 144 ? 8.699 4.830 37.119 1.00 12.87 143 GLU B CA 1
ATOM 2498 C C . GLU B 1 144 ? 9.433 4.256 38.299 1.00 12.34 143 GLU B C 1
ATOM 2499 O O . GLU B 1 144 ? 8.919 4.310 39.401 1.00 12.64 143 GLU B O 1
ATOM 2505 N N . VAL B 1 145 ? 10.634 3.694 38.107 1.00 12.34 144 VAL B N 1
ATOM 2506 C CA . VAL B 1 145 ? 11.394 3.208 39.254 1.00 11.93 144 VAL B CA 1
ATOM 2507 C C . VAL B 1 145 ? 11.933 4.365 40.068 1.00 12.31 144 VAL B C 1
ATOM 2508 O O . VAL B 1 145 ? 12.279 5.403 39.535 1.00 12.57 144 VAL B O 1
ATOM 2512 N N . THR B 1 146 ? 11.994 4.180 41.371 1.00 13.30 145 THR B N 1
ATOM 2513 C CA . THR B 1 146 ? 12.516 5.189 42.251 1.00 14.39 145 THR B CA 1
ATOM 2514 C C . THR B 1 146 ? 13.416 4.535 43.311 1.00 13.95 145 THR B C 1
ATOM 2515 O O . THR B 1 146 ? 13.556 3.312 43.372 1.00 12.06 145 THR B O 1
ATOM 2519 N N . ALA B 1 147 ? 13.982 5.367 44.184 1.00 13.98 146 ALA B N 1
ATOM 2520 C CA . ALA B 1 147 ? 14.771 4.872 45.296 1.00 14.93 146 ALA B CA 1
ATOM 2521 C C . ALA B 1 147 ? 13.977 3.911 46.190 1.00 15.00 146 ALA B C 1
ATOM 2522 O O . ALA B 1 147 ? 14.545 2.963 46.777 1.00 15.38 146 ALA B O 1
ATOM 2524 N N . ALA B 1 148 ? 12.663 4.143 46.323 1.00 15.33 147 ALA B N 1
ATOM 2525 C CA . ALA B 1 148 ? 11.815 3.237 47.149 1.00 15.59 147 ALA B CA 1
ATOM 2526 C C . ALA B 1 148 ? 11.881 1.806 46.691 1.00 15.46 147 ALA B C 1
ATOM 2527 O O . ALA B 1 148 ? 11.791 0.904 47.486 1.00 15.87 147 ALA B O 1
ATOM 2529 N N . ASP B 1 149 ? 12.101 1.602 45.402 1.00 15.84 148 ASP B N 1
ATOM 2530 C CA . ASP B 1 149 ? 12.143 0.263 44.842 1.00 16.25 148 ASP B CA 1
ATOM 2531 C C . ASP B 1 149 ? 13.403 -0.513 45.275 1.00 15.08 148 ASP B C 1
ATOM 2532 O O . ASP B 1 149 ? 13.454 -1.716 45.137 1.00 15.11 148 ASP B O 1
ATOM 2537 N N . LEU B 1 150 ? 14.404 0.178 45.811 1.00 15.64 149 LEU B N 1
ATOM 2538 C CA . LEU B 1 150 ? 15.593 -0.496 46.342 1.00 16.05 149 LEU B CA 1
ATOM 2539 C C . LEU B 1 150 ? 15.379 -1.132 47.701 1.00 17.23 149 LEU B C 1
ATOM 2540 O O . LEU B 1 150 ? 16.080 -2.077 48.056 1.00 16.91 149 LEU B O 1
ATOM 2545 N N . GLU B 1 151 ? 14.384 -0.637 48.439 1.00 18.97 150 GLU B N 1
ATOM 2546 C CA . GLU B 1 151 ? 14.143 -1.098 49.796 1.00 20.30 150 GLU B CA 1
ATOM 2547 C C . GLU B 1 151 ? 13.832 -2.601 49.900 1.00 19.01 150 GLU B C 1
ATOM 2548 O O . GLU B 1 151 ? 14.406 -3.287 50.737 1.00 18.31 150 GLU B O 1
ATOM 2554 N N . PRO B 1 152 ? 12.952 -3.142 49.049 1.00 17.88 151 PRO B N 1
ATOM 2555 C CA . PRO B 1 152 ? 12.773 -4.616 49.016 1.00 17.82 151 PRO B CA 1
ATOM 2556 C C . PRO B 1 152 ? 14.038 -5.420 48.701 1.00 16.49 151 PRO B C 1
ATOM 2557 O O . PRO B 1 152 ? 14.209 -6.545 49.198 1.00 16.45 151 PRO B O 1
ATOM 2561 N N . LEU B 1 153 ? 14.935 -4.852 47.905 1.00 16.11 152 LEU B N 1
ATOM 2562 C CA . LEU B 1 153 ? 16.195 -5.519 47.599 1.00 16.24 152 LEU B CA 1
ATOM 2563 C C . LEU B 1 153 ? 17.053 -5.587 48.844 1.00 16.11 152 LEU B C 1
ATOM 2564 O O . LEU B 1 153 ? 17.643 -6.624 49.134 1.00 15.49 152 LEU B O 1
ATOM 2569 N N A ARG B 1 154 ? 17.118 -4.483 49.577 0.50 15.88 153 ARG B N 1
ATOM 2570 N N B ARG B 1 154 ? 17.119 -4.480 49.576 0.50 16.31 153 ARG B N 1
ATOM 2571 C CA A ARG B 1 154 ? 17.851 -4.455 50.838 0.50 16.64 153 ARG B CA 1
ATOM 2572 C CA B ARG B 1 154 ? 17.837 -4.453 50.848 0.50 17.51 153 ARG B CA 1
ATOM 2573 C C A ARG B 1 154 ? 17.207 -5.387 51.853 0.50 16.44 153 ARG B C 1
ATOM 2574 C C B ARG B 1 154 ? 17.208 -5.412 51.836 0.50 16.87 153 ARG B C 1
ATOM 2575 O O A ARG B 1 154 ? 17.911 -6.024 52.612 0.50 16.20 153 ARG B O 1
ATOM 2576 O O B ARG B 1 154 ? 17.919 -6.084 52.562 0.50 16.55 153 ARG B O 1
ATOM 2591 N N . ALA B 1 155 ? 15.884 -5.510 51.837 1.00 16.73 154 ALA B N 1
ATOM 2592 C CA . ALA B 1 155 ? 15.185 -6.409 52.775 1.00 16.61 154 ALA B CA 1
ATOM 2593 C C . ALA B 1 155 ? 15.501 -7.877 52.545 1.00 16.81 154 ALA B C 1
ATOM 2594 O O . ALA B 1 155 ? 15.408 -8.684 53.471 1.00 18.89 154 ALA B O 1
ATOM 2596 N N . VAL B 1 156 ? 15.915 -8.260 51.347 1.00 16.71 155 VAL B N 1
ATOM 2597 C CA . VAL B 1 156 ? 16.312 -9.658 51.089 1.00 16.57 155 VAL B CA 1
ATOM 2598 C C . VAL B 1 156 ? 17.828 -9.813 51.165 1.00 16.26 155 VAL B C 1
ATOM 2599 O O . VAL B 1 156 ? 18.378 -10.803 50.701 1.00 17.07 155 VAL B O 1
ATOM 2603 N N . GLY B 1 157 ? 18.509 -8.806 51.712 1.00 16.33 156 GLY B N 1
ATOM 2604 C CA . GLY B 1 157 ? 19.959 -8.865 51.897 1.00 16.60 156 GLY B CA 1
ATOM 2605 C C . GLY B 1 157 ? 20.905 -8.391 50.823 1.00 16.91 156 GLY B C 1
ATOM 2606 O O . GLY B 1 157 ? 22.099 -8.699 50.894 1.00 17.66 156 GLY B O 1
ATOM 2607 N N . LEU B 1 158 ? 20.425 -7.652 49.831 1.00 16.44 157 LEU B N 1
ATOM 2608 C CA . LEU B 1 158 ? 21.339 -7.182 48.799 1.00 16.74 157 LEU B CA 1
ATOM 2609 C C . LEU B 1 158 ? 22.041 -5.939 49.368 1.00 16.61 157 LEU B C 1
ATOM 2610 O O . LEU B 1 158 ? 21.385 -5.007 49.889 1.00 18.01 157 LEU B O 1
ATOM 2615 N N . ASP B 1 159 ? 23.372 -5.948 49.316 1.00 15.73 158 ASP B N 1
ATOM 2616 C CA . ASP B 1 159 ? 24.146 -4.754 49.584 1.00 15.69 158 ASP B CA 1
ATOM 2617 C C . ASP B 1 159 ? 24.366 -3.884 48.349 1.00 15.24 158 ASP B C 1
ATOM 2618 O O . ASP B 1 159 ? 23.870 -4.180 47.261 1.00 14.48 158 ASP B O 1
ATOM 2623 N N . ASP B 1 160 ? 25.102 -2.797 48.536 1.00 15.68 159 ASP B N 1
ATOM 2624 C CA . ASP B 1 160 ? 25.337 -1.840 47.458 1.00 14.26 159 ASP B CA 1
ATOM 2625 C C . ASP B 1 160 ? 26.001 -2.397 46.216 1.00 13.41 159 ASP B C 1
ATOM 2626 O O . ASP B 1 160 ? 25.630 -2.032 45.114 1.00 12.32 159 ASP B O 1
ATOM 2631 N N . HIS B 1 161 ? 26.994 -3.252 46.394 1.00 11.76 160 HIS B N 1
ATOM 2632 C CA . HIS B 1 161 ? 27.647 -3.913 45.264 1.00 11.92 160 HIS B CA 1
ATOM 2633 C C . HIS B 1 161 ? 26.692 -4.844 44.530 1.00 11.58 160 HIS B C 1
ATOM 2634 O O . HIS B 1 161 ? 26.762 -4.962 43.294 1.00 9.73 160 HIS B O 1
ATOM 2641 N N . GLN B 1 162 ? 25.878 -5.580 45.282 1.00 10.79 161 GLN B N 1
ATOM 2642 C CA . GLN B 1 162 ? 24.853 -6.470 44.707 1.00 12.08 161 GLN B CA 1
ATOM 2643 C C . GLN B 1 162 ? 23.790 -5.709 43.933 1.00 10.92 161 GLN B C 1
ATOM 2644 O O . GLN B 1 162 ? 23.457 -6.088 42.793 1.00 10.84 161 GLN B O 1
ATOM 2650 N N . ILE B 1 163 ? 23.348 -4.579 44.472 1.00 10.48 162 ILE B N 1
ATOM 2651 C CA . ILE B 1 163 ? 22.386 -3.702 43.734 1.00 10.32 162 ILE B CA 1
ATOM 2652 C C . ILE B 1 163 ? 23.028 -3.170 42.459 1.00 9.92 162 ILE B C 1
ATOM 2653 O O . ILE B 1 163 ? 22.426 -3.170 41.389 1.00 10.42 162 ILE B O 1
ATOM 2666 N N . GLU B 1 165 ? 25.402 -4.408 40.697 1.00 11.16 164 GLU B N 1
ATOM 2667 C CA . GLU B 1 165 ? 25.478 -5.485 39.716 1.00 10.25 164 GLU B CA 1
ATOM 2668 C C . GLU B 1 165 ? 24.099 -5.819 39.096 1.00 9.53 164 GLU B C 1
ATOM 2669 O O . GLU B 1 165 ? 23.928 -5.971 37.870 1.00 9.99 164 GLU B O 1
ATOM 2675 N N . LEU B 1 166 ? 23.132 -5.983 39.967 1.00 11.20 165 LEU B N 1
ATOM 2676 C CA . LEU B 1 166 ? 21.746 -6.257 39.559 1.00 9.98 165 LEU B CA 1
ATOM 2677 C C . LEU B 1 166 ? 21.257 -5.310 38.449 1.00 10.01 165 LEU B C 1
ATOM 2678 O O . LEU B 1 166 ? 20.726 -5.781 37.447 1.00 8.92 165 LEU B O 1
ATOM 2683 N N . VAL B 1 167 ? 21.420 -3.997 38.651 1.00 9.82 166 VAL B N 1
ATOM 2684 C CA . VAL B 1 167 ? 20.861 -3.014 37.739 1.00 9.88 166 VAL B CA 1
ATOM 2685 C C . VAL B 1 167 ? 21.582 -3.112 36.420 1.00 9.95 166 VAL B C 1
ATOM 2686 O O . VAL B 1 167 ? 20.975 -2.974 35.358 1.00 9.17 166 VAL B O 1
ATOM 2690 N N . GLN B 1 168 ? 22.885 -3.376 36.449 1.00 9.55 167 GLN B N 1
ATOM 2691 C CA . GLN B 1 168 ? 23.630 -3.627 35.206 1.00 8.95 167 GLN B CA 1
ATOM 2692 C C . GLN B 1 168 ? 23.198 -4.895 34.463 1.00 8.75 167 GLN B C 1
ATOM 2693 O O . GLN B 1 168 ? 23.076 -4.909 33.258 1.00 9.62 167 GLN B O 1
ATOM 2699 N N . VAL B 1 169 ? 22.973 -5.969 35.214 1.00 9.20 168 VAL B N 1
ATOM 2700 C CA . VAL B 1 169 ? 22.442 -7.194 34.589 1.00 9.32 168 VAL B CA 1
ATOM 2701 C C . VAL B 1 169 ? 21.105 -6.935 33.934 1.00 9.67 168 VAL B C 1
ATOM 2702 O O . VAL B 1 169 ? 20.917 -7.332 32.782 1.00 8.84 168 VAL B O 1
ATOM 2706 N N . ILE B 1 170 ? 20.191 -6.252 34.614 1.00 9.33 169 ILE B N 1
ATOM 2707 C CA . ILE B 1 170 ? 18.882 -5.946 33.989 1.00 8.39 169 ILE B CA 1
ATOM 2708 C C . ILE B 1 170 ? 19.098 -5.087 32.754 1.00 8.18 169 ILE B C 1
ATOM 2709 O O . ILE B 1 170 ? 18.545 -5.342 31.669 1.00 7.09 169 ILE B O 1
ATOM 2714 N N . GLY B 1 171 ? 19.946 -4.064 32.887 1.00 8.90 170 GLY B N 1
ATOM 2715 C CA . GLY B 1 171 ? 20.305 -3.255 31.730 1.00 7.67 170 GLY B CA 1
ATOM 2716 C C . GLY B 1 171 ? 20.833 -4.030 30.568 1.00 8.77 170 GLY B C 1
ATOM 2717 O O . GLY B 1 171 ? 20.504 -3.773 29.392 1.00 8.75 170 GLY B O 1
ATOM 2726 N N . PHE B 1 173 ? 20.565 -7.178 29.704 1.00 7.56 172 PHE B N 1
ATOM 2727 C CA . PHE B 1 173 ? 19.549 -7.948 28.949 1.00 8.99 172 PHE B CA 1
ATOM 2728 C C . PHE B 1 173 ? 18.589 -7.064 28.134 1.00 7.91 172 PHE B C 1
ATOM 2729 O O . PHE B 1 173 ? 18.146 -7.463 27.054 1.00 9.97 172 PHE B O 1
ATOM 2737 N N . ASN B 1 174 ? 18.316 -5.857 28.604 1.00 9.89 173 ASN B N 1
ATOM 2738 C CA . ASN B 1 174 ? 17.594 -4.894 27.795 1.00 9.10 173 ASN B CA 1
ATOM 2739 C C . ASN B 1 174 ? 18.399 -4.454 26.578 1.00 10.09 173 ASN B C 1
ATOM 2740 O O . ASN B 1 174 ? 17.830 -4.163 25.538 1.00 10.18 173 ASN B O 1
ATOM 2745 N N 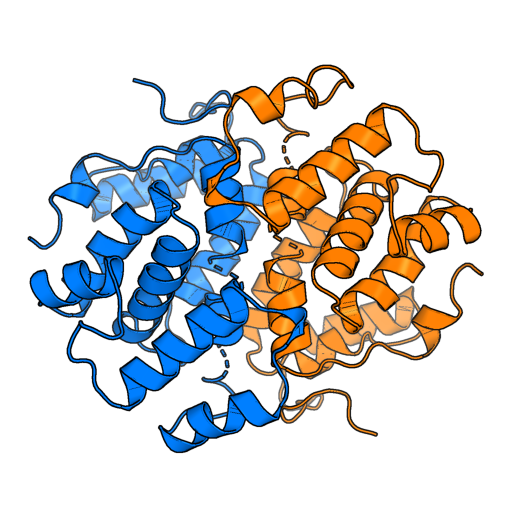. LEU B 1 175 ? 19.730 -4.477 26.672 1.00 9.74 174 LEU B N 1
ATOM 2746 C CA . LEU B 1 175 ? 20.597 -4.249 25.493 1.00 8.70 174 LEU B CA 1
ATOM 2747 C C . LEU B 1 175 ? 20.621 -5.499 24.587 1.00 8.16 174 LEU B C 1
ATOM 2748 O O . LEU B 1 175 ? 20.304 -5.440 23.390 1.00 8.52 174 LEU B O 1
ATOM 2753 N N . THR B 1 176 ? 21.006 -6.650 25.121 1.00 7.93 175 THR B N 1
ATOM 2754 C CA . THR B 1 176 ? 21.120 -7.849 24.295 1.00 7.91 175 THR B CA 1
ATOM 2755 C C . THR B 1 176 ? 19.759 -8.310 23.736 1.00 8.28 175 THR B C 1
ATOM 2756 O O . THR B 1 176 ? 19.712 -8.795 22.606 1.00 8.54 175 THR B O 1
ATOM 2760 N N . ASN B 1 177 ? 18.666 -8.216 24.511 1.00 8.87 176 ASN B N 1
ATOM 2761 C CA . ASN B 1 177 ? 17.340 -8.575 23.926 1.00 7.72 176 ASN B CA 1
ATOM 2762 C C . ASN B 1 177 ? 17.079 -7.743 22.667 1.00 8.04 176 ASN B C 1
ATOM 2763 O O . ASN B 1 177 ? 16.578 -8.258 21.665 1.00 9.85 176 ASN B O 1
ATOM 2768 N N . ARG B 1 178 ? 17.416 -6.445 22.715 1.00 7.66 177 ARG B N 1
ATOM 2769 C CA . ARG B 1 178 ? 17.196 -5.559 21.561 1.00 8.15 177 ARG B CA 1
ATOM 2770 C C . ARG B 1 178 ? 18.079 -5.832 20.412 1.00 9.45 177 ARG B C 1
ATOM 2771 O O . ARG B 1 178 ? 17.602 -5.858 19.304 1.00 7.46 177 ARG B O 1
ATOM 2779 N N . VAL B 1 179 ? 19.361 -6.029 20.635 1.00 9.41 178 VAL B N 1
ATOM 2780 C CA . VAL B 1 179 ? 20.279 -6.330 19.528 1.00 9.44 178 VAL B CA 1
ATOM 2781 C C . VAL B 1 179 ? 19.881 -7.674 18.888 1.00 10.17 178 VAL B C 1
ATOM 2782 O O . VAL B 1 179 ? 19.762 -7.777 17.682 1.00 10.28 178 VAL B O 1
ATOM 2786 N N . SER B 1 180 ? 19.629 -8.689 19.699 1.00 10.52 179 SER B N 1
ATOM 2787 C CA . SER B 1 180 ? 19.351 -10.038 19.169 1.00 11.23 179 SER B CA 1
ATOM 2788 C C . SER B 1 180 ? 18.011 -10.060 18.436 1.00 11.07 179 SER B C 1
ATOM 2789 O O . SER B 1 180 ? 17.903 -10.697 17.383 1.00 12.56 179 SER B O 1
ATOM 2792 N N . SER B 1 181 ? 16.988 -9.396 18.979 1.00 10.81 180 SER B N 1
ATOM 2793 C CA . SER B 1 181 ? 15.673 -9.385 18.313 1.00 10.81 180 SER B CA 1
ATOM 2794 C C . SER B 1 181 ? 15.749 -8.518 17.091 1.00 10.86 180 SER B C 1
ATOM 2795 O O . SER B 1 181 ? 15.234 -8.902 16.035 1.00 10.50 180 SER B O 1
ATOM 2798 N N . ALA B 1 182 ? 16.391 -7.358 17.182 1.00 10.48 181 ALA B N 1
ATOM 2799 C CA . ALA B 1 182 ? 16.467 -6.454 16.007 1.00 9.38 181 ALA B CA 1
ATOM 2800 C C . ALA B 1 182 ? 17.084 -7.176 14.816 1.00 10.03 181 ALA B C 1
ATOM 2801 O O . ALA B 1 182 ? 16.695 -6.948 13.684 1.00 10.80 181 ALA B O 1
ATOM 2803 N N . LEU B 1 183 ? 18.088 -8.014 15.075 1.00 9.33 182 LEU B N 1
ATOM 2804 C CA . LEU B 1 183 ? 18.896 -8.621 14.008 1.00 9.86 182 LEU B CA 1
ATOM 2805 C C . LEU B 1 183 ? 18.582 -10.106 13.772 1.00 10.66 182 LEU B C 1
ATOM 2806 O O . LEU B 1 183 ? 19.283 -10.777 13.022 1.00 11.67 182 LEU B O 1
ATOM 2811 N N . GLY B 1 184 ? 17.509 -10.579 14.370 1.00 10.45 183 GLY B N 1
ATOM 2812 C CA . GLY B 1 184 ? 17.026 -11.948 14.149 1.00 11.24 183 GLY B CA 1
ATOM 2813 C C . GLY B 1 184 ? 18.034 -13.038 14.462 1.00 12.09 183 GLY B C 1
ATOM 2814 O O . GLY B 1 184 ? 18.151 -14.004 13.694 1.00 12.99 183 GLY B O 1
ATOM 2815 N N . PHE B 1 185 ? 18.735 -12.905 15.594 1.00 11.99 184 PHE B N 1
ATOM 2816 C CA . PHE B 1 185 ? 19.726 -13.894 15.998 1.00 11.66 184 PHE B CA 1
ATOM 2817 C C . PHE B 1 185 ? 19.004 -15.209 16.393 1.00 11.90 184 PHE B C 1
ATOM 2818 O O . PHE B 1 185 ? 17.994 -15.182 17.106 1.00 12.31 184 PHE B O 1
ATOM 2826 N N . VAL B 1 186 ? 19.532 -16.342 15.908 1.00 12.81 185 VAL B N 1
ATOM 2827 C CA . VAL B 1 186 ? 18.934 -17.678 16.097 1.00 12.05 185 VAL B CA 1
ATOM 2828 C C . VAL B 1 186 ? 19.806 -18.516 17.085 1.00 12.65 185 VAL B C 1
ATOM 2829 O O . VAL B 1 186 ? 21.016 -18.677 16.842 1.00 14.75 185 VAL B O 1
ATOM 2833 N N . PRO B 1 187 ? 19.251 -18.971 18.223 1.00 12.17 186 PRO B N 1
ATOM 2834 C CA . PRO B 1 187 ? 20.066 -19.721 19.153 1.00 12.38 186 PRO B CA 1
ATOM 2835 C C . PRO B 1 187 ? 20.413 -21.134 18.636 1.00 12.04 186 PRO B C 1
ATOM 2836 O O . PRO B 1 187 ? 19.667 -21.748 17.859 1.00 12.63 186 PRO B O 1
ATOM 2840 N N . ASN B 1 188 ? 21.585 -21.607 19.023 1.00 12.58 187 ASN B N 1
ATOM 2841 C CA . ASN B 1 188 ? 22.020 -22.942 18.609 1.00 12.80 187 ASN B CA 1
ATOM 2842 C C . ASN B 1 188 ? 21.055 -24.010 19.105 1.00 13.08 187 ASN B C 1
ATOM 2843 O O . ASN B 1 188 ? 20.551 -23.912 20.228 1.00 11.47 187 ASN B O 1
ATOM 2848 N N . PRO B 1 189 ? 20.834 -25.074 18.310 1.00 15.17 188 PRO B N 1
ATOM 2849 C CA . PRO B 1 189 ? 19.960 -26.174 18.740 1.00 15.89 188 PRO B CA 1
ATOM 2850 C C . PRO B 1 189 ? 20.349 -26.799 20.032 1.00 16.00 188 PRO B C 1
ATOM 2851 O O . PRO B 1 189 ? 19.483 -27.253 20.767 1.00 16.17 188 PRO B O 1
ATOM 2855 N N . GLU B 1 190 ? 21.630 -26.770 20.363 1.00 16.54 189 GLU B N 1
ATOM 2856 C CA . GLU B 1 190 ? 22.079 -27.335 21.625 1.00 16.25 189 GLU B CA 1
ATOM 2857 C C . GLU B 1 190 ? 21.441 -26.732 22.847 1.00 15.79 189 GLU B C 1
ATOM 2858 O O . GLU B 1 190 ? 21.204 -27.429 23.813 1.00 15.29 189 GLU B O 1
ATOM 2864 N N . TYR B 1 191 ? 21.205 -25.429 22.842 1.00 15.20 190 TYR B N 1
ATOM 2865 C CA . TYR B 1 191 ? 20.650 -24.778 24.028 1.00 15.20 190 TYR B CA 1
ATOM 2866 C C . TYR B 1 191 ? 19.280 -25.345 24.426 1.00 16.00 190 TYR B C 1
ATOM 2867 O O . TYR B 1 191 ? 18.956 -25.410 25.585 1.00 16.47 190 TYR B O 1
ATOM 2876 N N . TYR B 1 192 ? 18.489 -25.785 23.467 1.00 15.44 191 TYR B N 1
ATOM 2877 C CA . TYR B 1 192 ? 17.124 -26.257 23.771 1.00 16.81 191 TYR B CA 1
ATOM 2878 C C . TYR B 1 192 ? 17.160 -27.558 24.570 1.00 17.74 191 TYR B C 1
ATOM 2879 O O . TYR B 1 192 ? 16.226 -27.863 25.304 1.00 18.80 191 TYR B O 1
ATOM 2888 N N . ARG B 1 193 ? 18.244 -28.324 24.394 1.00 20.38 192 ARG B N 1
ATOM 2889 C CA . ARG B 1 193 ? 18.434 -29.647 25.001 1.00 22.02 192 ARG B CA 1
ATOM 2890 C C . ARG B 1 193 ? 19.279 -29.686 26.294 1.00 22.42 192 ARG B C 1
ATOM 2891 O O . ARG B 1 193 ? 19.240 -30.674 27.013 1.00 22.13 192 ARG B O 1
ATOM 2899 N N . GLN B 1 194 ? 20.069 -28.654 26.566 1.00 22.25 193 GLN B N 1
ATOM 2900 C CA . GLN B 1 194 ? 21.029 -28.688 27.656 1.00 23.33 193 GLN B CA 1
ATOM 2901 C C . GLN B 1 194 ? 20.306 -28.688 28.978 1.00 22.70 193 GLN B C 1
ATOM 2902 O O . GLN B 1 194 ? 19.255 -28.049 29.138 1.00 20.94 193 GLN B O 1
ATOM 2908 N N . ALA B 1 195 ? 20.890 -29.395 29.935 1.00 22.43 194 ALA B N 1
ATOM 2909 C CA . ALA B 1 195 ? 20.442 -29.383 31.303 1.00 23.12 194 ALA B CA 1
ATOM 2910 C C . ALA B 1 195 ? 18.956 -29.686 31.409 1.00 24.13 194 ALA B C 1
ATOM 2911 O O . ALA B 1 195 ? 18.269 -29.128 32.248 1.00 25.32 194 ALA B O 1
ATOM 2913 N N . ARG B 1 196 ? 18.489 -30.619 30.584 1.00 25.29 195 ARG B N 1
ATOM 2914 C CA . ARG B 1 196 ? 17.140 -31.170 30.718 1.00 26.59 195 ARG B CA 1
ATOM 2915 C C . ARG B 1 196 ? 17.147 -32.623 31.162 1.00 29.25 195 ARG B C 1
ATOM 2916 O O . ARG B 1 196 ? 16.157 -33.048 31.794 1.00 31.38 195 ARG B O 1
#

Foldseek 3Di:
DDQWLDDWDDPVQEDPVLVVQQVVCCVPVNGGWQCSGHVCNPHVVVVVVCVVCCCLAPNDFQDDNLLLLLLQLLLCLLLVQAQSNLQSLLSNLVVVVPNVLSVVSNNPPVPSPDDQQSVLLSVVLNCCNPPVVPDDPVSCPSNVVVPQDPRNCSSVVSSVNSVVSVVCVVTVGDTDPVSNVHND/DDQWLDDWDDPVQADPVLVVQQVVCCVPVNGGWLCSGHVRNPHVVSVVVCVVCCCLAPDDFQDDNLLLLLLQLLLCLLLVQAQSNLQSLLSNLVVVLNNVLSVVSNNPPVPSPDDLQSCLLSVVLNCCNPPVVPDDPVSCVSNVVSPQDPRNVSSVVSSVNSVVSCVCVVTVGHTDPVSNPHND

CATH classification: 1.20.5.810 (+1 more: 1.20.1290.10)

B-factor: mean 16.82, std 9.08, range [2.0, 65.98]

Organism: Deinococcus geothermalis (strain DSM 11300 / CIP 105573 / AG-3a) (NCBI:txid319795)

Radius of gyration: 19.97 Å; Cα contacts (8 Å, |Δi|>4): 593; chains: 2; bounding box: 40×58×51 Å

Secondary structure (DSSP, 8-state):
----SS----GGGS-HHHHHHHHHHHHHHSS--THHHHGGGSHHHHHHHHHHHIIIIIS--SS-HHHHHHHHHHHHHHHT-HHHHHHHHHHHHHHHT-HHHHHHHHH-GGGS---HHHHHHHHHHHHHHH-GGG--GGGGHHHHHTT--TTT--HHHHH--HHHHHHHHHTT----HHHHHTT-/----SSPPP-GGGS-HHHHHHHHHHHHHHSS--THHHHGGGSHHHHHHHHHHHIIIIIS--SS-HHHHHHHHHHHHHHHT-HHHHHHHHHHHHHHHT-HHHHHHHHH-GGGS---HHHHHHHHHHHHHHH-GGG--GGGGHHHHHTT--TTT--HHHHH--HHHHHHHHHTT----HHHHHTT-

Nearest PDB structures (foldseek):
  2oyo-assembly1_A  TM=1.005E+00  e=3.065E-28  Deinococcus geothermalis DSM 11300
  6k40-assembly3_C  TM=9.955E-01  e=5.238E-22  Deinococcus radiodurans R1 = ATCC 13939 = DSM 20539
  3c1l-assembly1_B  TM=9.389E-01  e=3.356E-13  Mesorhizobium japonicum MAFF 303099
  3c1l-assembly2_J  TM=9.302E-01  e=1.532E-12  Mesorhizobium japonicum MAFF 303099
  2prr-assembly1_E  TM=9.577E-01  e=6.039E-12  Cupriavidus pinatubonensis JMP134

InterPro domains:
  IPR003779 Alkyl hydroperoxide reductase AhpD/CMD-like [PF02627] (54-135)
  IPR004675 Alkylhydroperoxidase AhpD core [TIGR00778] (71-119)
  IPR010195 Uncharacterised peroxidase-related [TIGR01926] (13-189)
  IPR029032 AhpD-like [G3DSA:1.20.1290.10] (71-195)
  IPR029032 AhpD-like [SSF69118] (10-193)